Protein AF-A0A356PFT3-F1 (afdb_monomer)

Structure (mmCIF, N/CA/C/O backbone):
data_AF-A0A356PFT3-F1
#
_entry.id   AF-A0A356PFT3-F1
#
loop_
_atom_site.group_PDB
_atom_site.id
_atom_site.type_symbol
_atom_site.label_atom_id
_atom_site.label_alt_id
_atom_site.label_comp_id
_atom_site.label_asym_id
_atom_site.label_entity_id
_atom_site.label_seq_id
_atom_site.pdbx_PDB_ins_code
_atom_site.Cartn_x
_atom_site.Cartn_y
_atom_site.Cartn_z
_atom_site.occupancy
_atom_site.B_iso_or_equiv
_atom_site.auth_seq_id
_atom_site.auth_comp_id
_atom_site.auth_asym_id
_atom_site.auth_atom_id
_atom_site.pdbx_PDB_model_num
ATOM 1 N N . MET A 1 1 ? -42.259 -12.627 14.840 1.00 37.16 1 MET A N 1
ATOM 2 C CA . MET A 1 1 ? -40.797 -12.647 15.037 1.00 37.16 1 MET A CA 1
ATOM 3 C C . MET A 1 1 ? -40.177 -12.844 13.671 1.00 37.16 1 MET A C 1
ATOM 5 O O . MET A 1 1 ? -40.134 -13.972 13.206 1.00 37.16 1 MET A O 1
ATOM 9 N N . ASP A 1 2 ? -39.781 -11.756 13.019 1.00 38.19 2 ASP A N 1
ATOM 10 C CA . ASP A 1 2 ? -39.027 -11.814 11.768 1.00 38.19 2 ASP A CA 1
ATOM 11 C C . ASP A 1 2 ? -37.566 -11.530 12.096 1.00 38.19 2 ASP A C 1
ATOM 13 O O . ASP A 1 2 ? -37.195 -10.409 12.444 1.00 38.19 2 ASP A O 1
ATOM 17 N N . VAL A 1 3 ? -36.742 -12.575 12.061 1.00 54.69 3 VAL A N 1
ATOM 18 C CA . VAL A 1 3 ? -35.289 -12.413 12.061 1.00 54.69 3 VAL A CA 1
ATOM 19 C C . VAL A 1 3 ? -34.912 -12.103 10.621 1.00 54.69 3 VAL A C 1
ATOM 21 O O . VAL A 1 3 ? -34.734 -13.001 9.799 1.00 54.69 3 VAL A O 1
ATOM 24 N N . GLU A 1 4 ? -34.854 -10.811 10.313 1.00 51.38 4 GLU A N 1
ATOM 25 C CA . GLU A 1 4 ? -34.384 -10.296 9.034 1.00 51.38 4 GLU A CA 1
ATOM 26 C C . GLU A 1 4 ? -32.990 -10.887 8.747 1.00 51.38 4 GLU A C 1
ATOM 28 O O . GLU A 1 4 ? -32.012 -10.613 9.450 1.00 51.38 4 GLU A O 1
ATOM 33 N N . LYS A 1 5 ? -32.894 -11.772 7.744 1.00 49.53 5 LYS A N 1
ATOM 34 C CA . LYS A 1 5 ? -31.627 -12.372 7.307 1.00 49.53 5 LYS A CA 1
ATOM 35 C C . LYS A 1 5 ? -30.736 -11.267 6.744 1.00 49.53 5 LYS A C 1
ATOM 37 O O . LYS A 1 5 ? -30.859 -10.895 5.579 1.00 49.53 5 LYS A O 1
ATOM 42 N N . VAL A 1 6 ? -29.826 -10.757 7.571 1.00 57.16 6 VAL A N 1
ATOM 43 C CA . VAL A 1 6 ? -28.776 -9.819 7.158 1.00 57.16 6 VAL A CA 1
ATOM 44 C C . VAL A 1 6 ? -28.012 -10.442 5.978 1.00 57.16 6 VAL A C 1
ATOM 46 O O . VAL A 1 6 ? -27.456 -11.532 6.131 1.00 57.16 6 VAL A O 1
ATOM 49 N N . PRO A 1 7 ? -27.968 -9.806 4.791 1.00 47.47 7 PRO A N 1
ATOM 50 C CA . PRO A 1 7 ? -27.291 -10.383 3.637 1.00 47.47 7 PRO A CA 1
ATOM 51 C C . PRO A 1 7 ? -25.803 -10.586 3.945 1.00 47.47 7 PRO A C 1
ATOM 53 O O . PRO A 1 7 ? -25.089 -9.620 4.220 1.00 47.47 7 PRO A O 1
ATOM 56 N N . TYR A 1 8 ? -25.312 -11.824 3.821 1.00 46.91 8 TYR A N 1
ATOM 57 C CA . TYR A 1 8 ? -23.901 -12.219 4.004 1.00 46.91 8 TYR A CA 1
ATOM 58 C C . TYR A 1 8 ? -22.905 -11.493 3.064 1.00 46.91 8 TYR A C 1
ATOM 60 O O . TYR A 1 8 ? -21.698 -11.695 3.149 1.00 46.91 8 TYR A O 1
ATOM 68 N N . TYR A 1 9 ? -23.385 -10.601 2.195 1.00 51.34 9 TYR A N 1
ATOM 69 C CA . TYR A 1 9 ? -22.630 -9.932 1.134 1.00 51.34 9 TYR A CA 1
ATOM 70 C C . TYR A 1 9 ? -22.001 -8.573 1.499 1.00 51.34 9 TYR A C 1
ATOM 72 O O . TYR A 1 9 ? -21.498 -7.879 0.616 1.00 51.34 9 TYR A O 1
ATOM 80 N N . LYS A 1 10 ? -22.000 -8.146 2.770 1.00 56.19 10 LYS A N 1
ATOM 81 C CA . LYS A 1 10 ? -21.493 -6.805 3.158 1.00 56.19 10 LYS A CA 1
ATOM 82 C C . LYS A 1 10 ? -20.262 -6.777 4.067 1.00 56.19 10 LYS A C 1
ATOM 84 O O . LYS A 1 10 ? -19.807 -5.686 4.420 1.00 56.19 10 LYS A O 1
ATOM 89 N N . VAL A 1 11 ? -19.670 -7.920 4.411 1.00 75.25 11 VAL A N 1
ATOM 90 C CA . VAL A 1 11 ? -18.446 -7.945 5.229 1.00 75.25 11 VAL A CA 1
ATOM 91 C C . VAL A 1 11 ? -17.229 -8.104 4.323 1.00 75.25 11 VAL A C 1
ATOM 93 O O . VAL A 1 11 ? -16.966 -9.174 3.789 1.00 75.25 11 VAL A O 1
ATOM 96 N N . LYS A 1 12 ? -16.482 -7.011 4.129 1.00 87.00 12 LYS A N 1
ATOM 97 C CA . LYS A 1 12 ? -15.190 -7.069 3.430 1.00 87.00 12 LYS A CA 1
ATOM 98 C C . LYS A 1 12 ? -14.183 -7.856 4.264 1.00 87.00 12 LYS A C 1
ATOM 100 O O . LYS A 1 12 ? -14.084 -7.618 5.469 1.00 87.00 12 LYS A O 1
ATOM 105 N N . THR A 1 13 ? -13.399 -8.703 3.607 1.00 94.00 13 THR A N 1
ATOM 106 C CA . THR A 1 13 ? -12.340 -9.486 4.256 1.00 94.00 13 THR A CA 1
ATOM 107 C C . THR A 1 13 ? -11.192 -8.592 4.748 1.00 94.00 13 THR A C 1
ATOM 109 O O . THR A 1 13 ? -11.026 -7.471 4.241 1.00 94.00 13 THR A O 1
ATOM 112 N N . PRO A 1 14 ? -10.359 -9.067 5.697 1.00 96.69 14 PRO A N 1
ATOM 113 C CA . PRO A 1 14 ? -9.154 -8.354 6.122 1.00 96.69 14 PRO A CA 1
ATOM 114 C C . PRO A 1 14 ? -8.252 -7.936 4.951 1.00 96.69 14 PRO A C 1
ATOM 116 O O . PRO A 1 14 ? -7.883 -6.765 4.853 1.00 96.69 14 PRO A O 1
ATOM 119 N N . LEU A 1 15 ? -8.013 -8.839 3.990 1.00 97.44 15 LEU A N 1
ATOM 120 C CA . LEU A 1 15 ? -7.262 -8.551 2.762 1.00 97.44 15 LEU A CA 1
ATOM 121 C C . LEU A 1 15 ? -7.873 -7.401 1.951 1.00 97.44 15 LEU A C 1
ATOM 123 O O . LEU A 1 15 ? -7.182 -6.454 1.574 1.00 97.44 15 LEU A O 1
ATOM 127 N N . GLN A 1 16 ? -9.184 -7.444 1.700 1.00 97.06 16 GLN A N 1
ATOM 128 C CA . GLN A 1 16 ? -9.866 -6.401 0.929 1.00 97.06 16 GLN A CA 1
ATOM 129 C C . GLN A 1 16 ? -9.776 -5.030 1.612 1.00 97.06 16 GLN A C 1
ATOM 131 O O . GLN A 1 16 ? -9.627 -4.007 0.938 1.00 97.06 16 GLN A O 1
ATOM 136 N N . ARG A 1 17 ? -9.866 -4.995 2.947 1.00 97.00 17 ARG A N 1
ATOM 137 C CA . ARG A 1 17 ? -9.701 -3.768 3.739 1.00 97.00 17 ARG A CA 1
ATOM 138 C C . ARG A 1 17 ? -8.264 -3.257 3.680 1.00 97.00 17 ARG A C 1
ATOM 140 O O . ARG A 1 17 ? -8.073 -2.069 3.431 1.00 97.00 17 ARG A O 1
ATOM 147 N N . ALA A 1 18 ? -7.276 -4.136 3.828 1.00 98.00 18 ALA A N 1
ATOM 148 C CA . ALA A 1 18 ? -5.867 -3.774 3.735 1.00 98.00 18 ALA A CA 1
ATOM 149 C C . ALA A 1 18 ? -5.524 -3.179 2.360 1.00 98.00 18 ALA A C 1
ATOM 151 O O . ALA A 1 18 ? -4.971 -2.085 2.289 1.00 98.00 18 ALA A O 1
ATOM 152 N N . ILE A 1 19 ? -5.955 -3.813 1.262 1.00 98.31 19 ILE A N 1
ATOM 153 C CA . ILE A 1 19 ? -5.756 -3.291 -0.102 1.00 98.31 19 ILE A CA 1
ATOM 154 C C . ILE A 1 19 ? -6.383 -1.899 -0.267 1.00 98.31 19 ILE A C 1
ATOM 156 O O . ILE A 1 19 ? -5.791 -1.020 -0.895 1.00 98.31 19 ILE A O 1
ATOM 160 N N . GLN A 1 20 ? -7.571 -1.665 0.300 1.00 97.06 20 GLN A N 1
ATOM 161 C CA . GLN A 1 20 ? -8.217 -0.348 0.256 1.00 97.06 20 GLN A CA 1
ATOM 162 C C . GLN A 1 20 ? -7.413 0.715 1.002 1.00 97.06 20 GLN A C 1
ATOM 164 O O . GLN A 1 20 ? -7.249 1.815 0.478 1.00 97.06 20 GLN A O 1
ATOM 169 N N . ILE A 1 21 ? -6.887 0.381 2.181 1.00 97.38 21 ILE A N 1
ATOM 170 C CA . ILE A 1 21 ? -6.040 1.278 2.974 1.00 97.38 21 ILE A CA 1
ATOM 171 C C . ILE A 1 21 ? -4.746 1.597 2.218 1.00 97.38 21 ILE A C 1
ATOM 173 O O . ILE A 1 21 ? -4.420 2.770 2.058 1.00 97.38 21 ILE A O 1
ATOM 177 N N . LEU A 1 22 ? -4.062 0.591 1.662 1.00 98.44 22 LEU A N 1
ATOM 178 C CA . LEU A 1 22 ? -2.834 0.779 0.880 1.00 98.44 22 LEU A CA 1
ATOM 179 C C . LEU A 1 22 ? -3.067 1.680 -0.341 1.00 98.44 22 LEU A C 1
ATOM 181 O O . LEU A 1 22 ? -2.340 2.651 -0.559 1.00 98.44 22 LEU A O 1
ATOM 185 N N . LYS A 1 23 ? -4.120 1.407 -1.121 1.00 98.12 23 LYS A N 1
ATOM 186 C CA . LYS A 1 23 ? -4.477 2.232 -2.285 1.00 98.12 23 LYS A CA 1
ATOM 187 C C . LYS A 1 23 ? -4.831 3.659 -1.879 1.00 98.12 23 LYS A C 1
ATOM 189 O O . LYS A 1 23 ? -4.416 4.591 -2.561 1.00 98.12 23 LYS A O 1
ATOM 194 N N . ARG A 1 24 ? -5.550 3.834 -0.767 1.00 97.50 24 ARG A N 1
ATOM 195 C CA . ARG A 1 24 ? -5.905 5.156 -0.249 1.00 97.50 24 ARG A CA 1
ATOM 196 C C . ARG A 1 24 ? -4.673 5.938 0.192 1.00 97.50 24 ARG A C 1
ATOM 198 O O . ARG A 1 24 ? -4.540 7.087 -0.209 1.00 97.50 24 ARG A O 1
ATOM 205 N N . HIS A 1 25 ? -3.770 5.314 0.944 1.00 98.12 25 HIS A N 1
ATOM 206 C CA . HIS A 1 25 ? -2.493 5.914 1.330 1.00 98.12 25 HIS A CA 1
ATOM 207 C C . HIS A 1 25 ? -1.710 6.382 0.096 1.00 98.12 25 HIS A C 1
ATOM 209 O O . HIS A 1 25 ? -1.252 7.519 0.022 1.00 98.12 25 HIS A O 1
ATOM 215 N N . ARG A 1 26 ? -1.631 5.525 -0.933 1.00 98.12 26 ARG A N 1
ATOM 216 C CA . ARG A 1 26 ? -1.035 5.866 -2.233 1.00 98.12 26 ARG A CA 1
ATOM 217 C C . ARG A 1 26 ? -1.728 7.060 -2.888 1.00 98.12 26 ARG A C 1
ATOM 219 O O . ARG A 1 26 ? -1.056 7.949 -3.394 1.00 98.12 26 ARG A O 1
ATOM 226 N N . ASP A 1 27 ? -3.057 7.083 -2.906 1.00 97.25 27 ASP A N 1
ATOM 227 C CA . ASP A 1 27 ? -3.820 8.172 -3.523 1.00 97.25 27 ASP A CA 1
ATOM 228 C C . ASP A 1 27 ? -3.607 9.513 -2.813 1.00 97.25 27 ASP A C 1
ATOM 230 O O . ASP A 1 27 ? -3.510 10.528 -3.493 1.00 97.25 27 ASP A O 1
ATOM 234 N N . VAL A 1 28 ? -3.492 9.515 -1.482 1.00 96.69 28 VAL A N 1
ATOM 235 C CA . VAL A 1 28 ? -3.210 10.722 -0.688 1.00 96.69 28 VAL A CA 1
ATOM 236 C C . VAL A 1 28 ? -1.779 11.210 -0.916 1.00 96.69 28 VAL A C 1
ATOM 238 O O . VAL A 1 28 ? -1.577 12.389 -1.195 1.00 96.69 28 VAL A O 1
ATOM 241 N N . MET A 1 29 ? -0.790 10.311 -0.875 1.00 96.62 29 MET A N 1
ATOM 242 C CA . MET A 1 29 ? 0.620 10.661 -1.091 1.00 96.62 29 MET A CA 1
ATOM 243 C C . MET A 1 29 ? 0.872 11.248 -2.489 1.00 96.62 29 MET A C 1
ATOM 245 O O . MET A 1 29 ? 1.648 12.187 -2.639 1.00 96.62 29 MET A O 1
ATOM 249 N N . TYR A 1 30 ? 0.184 10.729 -3.507 1.00 97.00 30 TYR A N 1
ATOM 250 C CA . TYR A 1 30 ? 0.301 11.177 -4.896 1.00 97.00 30 TYR A CA 1
ATOM 251 C C . TYR A 1 30 ? -0.932 11.968 -5.337 1.00 97.00 30 TYR A C 1
ATOM 253 O O . TYR A 1 30 ? -1.392 11.778 -6.455 1.00 97.00 30 TYR A O 1
ATOM 261 N N . GLN A 1 31 ? -1.518 12.808 -4.477 1.00 95.38 31 GLN A N 1
ATOM 262 C CA . GLN A 1 31 ? -2.689 13.617 -4.851 1.00 95.38 31 GLN A CA 1
ATOM 263 C C . GLN A 1 31 ? -2.332 14.810 -5.752 1.00 95.38 31 GLN A C 1
ATOM 265 O O . GLN A 1 31 ? -3.138 15.210 -6.587 1.00 95.38 31 GLN A O 1
ATOM 270 N N . ALA A 1 32 ? -1.122 15.361 -5.608 1.00 95.69 32 ALA A N 1
ATOM 271 C CA . ALA A 1 32 ? -0.667 16.508 -6.387 1.00 95.69 32 ALA A CA 1
ATOM 272 C C . ALA A 1 32 ? -0.518 16.152 -7.875 1.00 95.69 32 ALA A C 1
ATOM 274 O O . ALA A 1 32 ? 0.074 15.125 -8.209 1.00 95.69 32 ALA A O 1
ATOM 275 N N . GLU A 1 33 ? -0.995 17.032 -8.761 1.00 94.44 33 GLU A N 1
ATOM 276 C CA . GLU A 1 33 ? -1.025 16.803 -10.216 1.00 94.44 33 GLU A CA 1
ATOM 277 C C . GLU A 1 33 ? 0.358 16.450 -10.785 1.00 94.44 33 GLU A C 1
ATOM 279 O O . GLU A 1 33 ? 0.511 15.481 -11.528 1.00 94.44 33 GLU A O 1
ATOM 284 N N . ALA A 1 34 ? 1.400 17.160 -10.342 1.00 94.50 34 ALA A N 1
ATOM 285 C CA . ALA A 1 34 ? 2.777 16.922 -10.777 1.00 94.50 34 ALA A CA 1
ATOM 286 C C . ALA A 1 34 ? 3.275 15.494 -10.477 1.00 94.50 34 ALA A C 1
ATOM 288 O O . ALA A 1 34 ? 4.125 14.967 -11.193 1.00 94.50 34 ALA A O 1
ATOM 289 N N . MET A 1 35 ? 2.722 14.849 -9.446 1.00 94.31 35 MET A N 1
ATOM 290 C CA . MET A 1 35 ? 3.117 13.516 -8.989 1.00 94.31 35 MET A CA 1
ATOM 291 C C . MET A 1 35 ? 2.278 12.395 -9.625 1.00 94.31 35 MET A C 1
ATOM 293 O O . MET A 1 35 ? 2.667 11.228 -9.548 1.00 94.31 35 MET A O 1
ATOM 297 N N . GLN A 1 36 ? 1.156 12.708 -10.293 1.00 95.44 36 GLN A N 1
ATOM 298 C CA . GLN A 1 36 ? 0.259 11.693 -10.874 1.00 95.44 36 GLN A CA 1
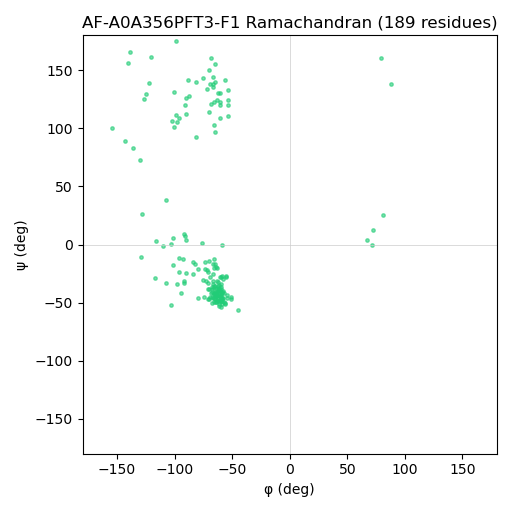ATOM 299 C C . GLN A 1 36 ? 0.964 10.807 -11.909 1.00 95.44 36 GLN A C 1
ATOM 301 O O . GLN A 1 36 ? 0.690 9.611 -11.990 1.00 95.44 36 GLN A O 1
ATOM 306 N N . LYS A 1 37 ? 1.919 11.362 -12.669 1.00 95.69 37 LYS A N 1
ATOM 307 C CA . LYS A 1 37 ? 2.642 10.639 -13.733 1.00 95.69 37 LYS A CA 1
ATOM 308 C C . LYS A 1 37 ? 3.475 9.461 -13.220 1.00 95.69 37 LYS A C 1
ATOM 310 O O . LYS A 1 37 ? 3.640 8.470 -13.931 1.00 95.69 37 LYS A O 1
ATOM 315 N N . VAL A 1 38 ? 3.990 9.561 -11.994 1.00 97.06 38 VAL A N 1
ATOM 316 C CA . VAL A 1 38 ? 4.843 8.535 -11.363 1.00 97.06 38 VAL A CA 1
ATOM 317 C C . VAL A 1 38 ? 4.097 7.694 -10.330 1.00 97.06 38 VAL A C 1
ATOM 319 O O . VAL A 1 38 ? 4.677 6.800 -9.719 1.00 97.06 38 VAL A O 1
ATOM 322 N N . LYS A 1 39 ? 2.803 7.968 -10.139 1.00 97.44 39 LYS A N 1
ATOM 323 C CA . LYS A 1 39 ? 1.956 7.321 -9.144 1.00 97.44 39 LYS A CA 1
ATOM 324 C C . LYS A 1 39 ? 2.011 5.789 -9.283 1.00 97.44 39 LYS A C 1
ATOM 326 O O . LYS A 1 39 ? 1.678 5.268 -10.352 1.00 97.44 39 LYS A O 1
ATOM 331 N N . PRO A 1 40 ? 2.358 5.050 -8.210 1.00 97.50 40 PRO A N 1
ATOM 332 C CA . PRO A 1 40 ? 2.402 3.588 -8.231 1.00 97.50 40 PRO A CA 1
ATOM 333 C C . PRO A 1 40 ? 1.090 2.984 -8.723 1.00 97.50 40 PRO A C 1
ATOM 335 O O . PRO A 1 40 ? 0.039 3.399 -8.244 1.00 97.50 40 PRO A O 1
ATOM 338 N N . ILE A 1 41 ? 1.094 2.020 -9.646 1.00 96.19 41 ILE A N 1
ATOM 339 C CA . ILE A 1 41 ? -0.160 1.510 -10.228 1.00 96.19 41 ILE A CA 1
ATOM 340 C C . ILE A 1 41 ? -0.926 0.588 -9.268 1.00 96.19 41 ILE A C 1
ATOM 342 O O . ILE A 1 41 ? -0.355 -0.214 -8.531 1.00 96.19 41 ILE A O 1
ATOM 346 N N . SER A 1 42 ? -2.260 0.676 -9.301 1.00 96.94 42 SER A N 1
ATOM 347 C CA . SER A 1 42 ? -3.134 -0.072 -8.383 1.00 96.94 42 SER A CA 1
ATOM 348 C C . SER A 1 42 ? -3.008 -1.593 -8.541 1.00 96.94 42 SER A C 1
ATOM 350 O O . SER A 1 42 ? -3.178 -2.318 -7.561 1.00 96.94 42 SER A O 1
ATOM 352 N N . CYS A 1 43 ? -2.739 -2.072 -9.762 1.00 96.06 43 CYS A N 1
ATOM 353 C CA . CYS A 1 43 ? -2.634 -3.499 -10.055 1.00 96.06 43 CYS A CA 1
ATOM 354 C C . CYS A 1 43 ? -1.392 -4.118 -9.399 1.00 96.06 43 CYS A C 1
ATOM 356 O O . CYS A 1 43 ? -1.513 -5.146 -8.746 1.00 96.06 43 CYS A O 1
ATOM 358 N N . ILE A 1 44 ? -0.241 -3.429 -9.428 1.00 97.62 44 ILE A N 1
ATOM 359 C CA . ILE A 1 44 ? 0.959 -3.839 -8.674 1.00 97.62 44 ILE A CA 1
ATOM 360 C C . ILE A 1 44 ? 0.638 -3.979 -7.184 1.00 97.62 44 ILE A C 1
ATOM 362 O O . ILE A 1 44 ? 0.914 -5.020 -6.596 1.00 97.62 44 ILE A O 1
ATOM 366 N N . ILE A 1 45 ? 0.009 -2.963 -6.579 1.00 98.25 45 ILE A N 1
ATOM 367 C CA . ILE A 1 45 ? -0.324 -2.985 -5.144 1.00 98.25 45 ILE A CA 1
ATOM 368 C C . ILE A 1 45 ? -1.226 -4.175 -4.818 1.00 98.25 45 ILE A C 1
ATOM 370 O O . ILE A 1 45 ? -0.971 -4.894 -3.859 1.00 98.25 45 ILE A O 1
ATOM 374 N N . THR A 1 46 ? -2.268 -4.391 -5.622 1.00 97.94 46 THR A N 1
ATOM 375 C CA . THR A 1 46 ? -3.250 -5.461 -5.399 1.00 97.94 46 THR A CA 1
ATOM 376 C C . THR A 1 46 ? -2.610 -6.840 -5.553 1.00 97.94 46 THR A C 1
ATOM 378 O O . THR A 1 46 ? -2.794 -7.691 -4.688 1.00 97.94 46 THR A O 1
ATOM 381 N N . THR A 1 47 ? -1.818 -7.043 -6.607 1.00 97.50 47 THR A N 1
ATOM 382 C CA . THR A 1 47 ? -1.136 -8.311 -6.897 1.00 97.50 47 THR A CA 1
ATOM 383 C C . THR A 1 47 ? -0.121 -8.660 -5.818 1.00 97.50 47 THR A C 1
ATOM 385 O O . THR A 1 47 ? -0.150 -9.765 -5.281 1.00 97.50 47 THR A O 1
ATOM 388 N N . LEU A 1 48 ? 0.749 -7.720 -5.444 1.00 98.38 48 LEU A N 1
ATOM 389 C CA . LEU A 1 48 ? 1.755 -7.956 -4.410 1.00 98.38 48 LEU A CA 1
ATOM 390 C C . LEU A 1 48 ? 1.116 -8.149 -3.025 1.00 98.38 48 LEU A C 1
ATOM 392 O O . LEU A 1 48 ? 1.551 -9.011 -2.267 1.00 98.38 48 LEU A O 1
ATOM 396 N N . ALA A 1 49 ? 0.057 -7.397 -2.705 1.00 98.19 49 ALA A N 1
ATOM 397 C CA . ALA A 1 49 ? -0.688 -7.570 -1.460 1.00 98.19 49 ALA A CA 1
ATOM 398 C C . ALA A 1 49 ? -1.361 -8.945 -1.374 1.00 98.19 49 ALA A C 1
ATOM 400 O O . ALA A 1 49 ? -1.309 -9.580 -0.326 1.00 98.19 49 ALA A O 1
ATOM 401 N N . ALA A 1 50 ? -1.955 -9.418 -2.472 1.00 97.50 50 ALA A N 1
ATOM 402 C CA . ALA A 1 50 ? -2.550 -10.747 -2.538 1.00 97.50 50 ALA A CA 1
ATOM 403 C C . ALA A 1 50 ? -1.495 -11.853 -2.382 1.00 97.50 50 ALA A C 1
ATOM 405 O O . ALA A 1 50 ? -1.719 -12.780 -1.613 1.00 97.50 50 ALA A O 1
ATOM 406 N N . LYS A 1 51 ? -0.332 -11.727 -3.039 1.00 97.06 51 LYS A N 1
ATOM 407 C CA . LYS A 1 51 ? 0.786 -12.679 -2.890 1.00 97.06 51 LYS A CA 1
ATOM 408 C C . LYS A 1 51 ? 1.340 -12.725 -1.460 1.00 97.06 51 LYS A C 1
ATOM 410 O O . LYS A 1 51 ? 1.741 -13.783 -0.995 1.00 97.06 51 LYS A O 1
ATOM 415 N N . ALA A 1 52 ? 1.360 -11.586 -0.769 1.00 97.62 52 ALA A N 1
ATOM 416 C CA . ALA A 1 52 ? 1.873 -11.481 0.595 1.00 97.62 52 ALA A CA 1
ATOM 417 C C . ALA A 1 52 ? 0.877 -11.900 1.689 1.00 97.62 52 ALA A C 1
ATOM 419 O O . ALA A 1 52 ? 1.291 -12.102 2.833 1.00 97.62 52 ALA A O 1
ATOM 420 N N . TYR A 1 53 ? -0.414 -11.991 1.365 1.00 97.38 53 TYR A N 1
ATOM 421 C CA . TYR A 1 53 ? -1.464 -12.343 2.316 1.00 97.38 53 TYR A CA 1
ATOM 422 C C . TYR A 1 53 ? -1.393 -13.817 2.706 1.00 97.38 53 TYR A C 1
ATOM 424 O O . TYR A 1 53 ? -1.291 -14.683 1.842 1.00 97.38 53 TYR A O 1
ATOM 432 N N . ASN A 1 54 ? -1.501 -14.105 4.003 1.00 96.19 54 ASN A N 1
ATOM 433 C CA . ASN A 1 54 ? -1.353 -15.458 4.538 1.00 96.19 54 ASN A CA 1
ATOM 434 C C . ASN A 1 54 ? -2.526 -15.869 5.445 1.00 96.19 54 ASN A C 1
ATOM 436 O O . ASN A 1 54 ? -2.365 -16.687 6.347 1.00 96.19 54 ASN A O 1
ATOM 440 N N . GLY A 1 55 ? -3.711 -15.289 5.232 1.00 94.56 55 GLY A N 1
ATOM 441 C CA . GLY A 1 55 ? -4.913 -15.641 5.994 1.00 94.56 55 GLY A CA 1
ATOM 442 C C . GLY A 1 55 ? -5.006 -14.963 7.363 1.00 94.56 55 GLY A C 1
ATOM 443 O O . GLY A 1 55 ? -5.649 -15.495 8.264 1.00 94.56 55 GLY A O 1
ATOM 444 N N . GLU A 1 56 ? -4.368 -13.803 7.541 1.00 97.19 56 GLU A N 1
ATOM 445 C CA . GLU A 1 56 ? -4.407 -13.056 8.798 1.00 97.19 56 GLU A CA 1
ATOM 446 C C . GLU A 1 56 ? -5.855 -12.726 9.230 1.00 97.19 56 GLU A C 1
ATOM 448 O O . GLU A 1 56 ? -6.698 -12.407 8.377 1.00 97.19 56 GLU A O 1
ATOM 453 N N . PRO A 1 57 ? -6.156 -12.785 10.545 1.00 92.19 57 PRO A N 1
ATOM 454 C CA . PRO A 1 57 ? -7.529 -12.747 11.054 1.00 92.19 57 PRO A CA 1
ATOM 455 C C . PRO A 1 57 ? -8.137 -11.339 11.105 1.00 92.19 57 PRO A C 1
ATOM 457 O O . PRO A 1 57 ? -9.359 -11.195 11.130 1.00 92.19 57 PRO A O 1
ATOM 460 N N . ASP A 1 58 ? -7.310 -10.292 11.126 1.00 94.56 58 ASP A N 1
ATOM 461 C CA . ASP A 1 58 ? -7.748 -8.905 11.272 1.00 94.56 58 ASP A CA 1
ATOM 462 C C . ASP A 1 58 ? -6.978 -7.951 10.347 1.00 94.56 58 ASP A C 1
ATOM 464 O O . ASP A 1 58 ? -5.955 -8.292 9.753 1.00 94.56 58 ASP A O 1
ATOM 468 N N . VAL A 1 59 ? -7.497 -6.731 10.192 1.00 95.50 59 VAL A N 1
ATOM 469 C CA . VAL A 1 59 ? -6.968 -5.748 9.235 1.00 95.50 59 VAL A CA 1
ATOM 470 C C . VAL A 1 59 ? -5.554 -5.289 9.596 1.00 95.50 59 VAL A C 1
ATOM 472 O O . VAL A 1 59 ? -4.745 -5.078 8.693 1.00 95.50 59 VAL A O 1
ATOM 475 N N . TYR A 1 60 ? -5.239 -5.123 10.882 1.00 94.81 60 TYR A N 1
ATOM 476 C CA . TYR A 1 60 ? -3.937 -4.611 11.304 1.00 94.81 60 TYR A CA 1
ATOM 477 C C . TYR A 1 60 ? -2.848 -5.675 11.147 1.00 94.81 60 TYR A C 1
ATOM 479 O O . TYR A 1 60 ? -1.800 -5.388 10.564 1.00 94.81 60 TYR A O 1
ATOM 487 N N . SER A 1 61 ? -3.108 -6.916 11.575 1.00 96.38 61 SER A N 1
ATOM 488 C CA . SER A 1 61 ? -2.189 -8.037 11.329 1.00 96.38 61 SER A CA 1
ATOM 489 C C . SER A 1 61 ? -1.987 -8.284 9.830 1.00 96.38 61 SER A C 1
ATOM 491 O O . SER A 1 61 ? -0.846 -8.448 9.390 1.00 96.38 61 SER A O 1
ATOM 493 N N . THR A 1 62 ? -3.056 -8.177 9.030 1.00 98.12 62 THR A N 1
ATOM 494 C CA . THR A 1 62 ? -2.991 -8.230 7.560 1.00 98.12 62 THR A CA 1
ATOM 495 C C . THR A 1 62 ? -2.082 -7.137 6.990 1.00 98.12 62 THR A C 1
ATOM 497 O O . THR A 1 62 ? -1.180 -7.434 6.209 1.00 98.12 62 THR A O 1
ATOM 500 N N . LEU A 1 63 ? -2.280 -5.871 7.379 1.00 98.12 63 LEU A N 1
ATOM 501 C CA . LEU A 1 63 ? -1.451 -4.751 6.918 1.00 98.12 63 LEU A CA 1
ATOM 502 C C . LEU A 1 63 ? 0.020 -4.949 7.286 1.00 98.12 63 LEU A C 1
ATOM 504 O O . LEU A 1 63 ? 0.884 -4.785 6.430 1.00 98.12 63 LEU A O 1
ATOM 508 N N . LYS A 1 64 ? 0.303 -5.335 8.535 1.00 97.88 64 LYS A N 1
ATOM 509 C CA . LYS A 1 64 ? 1.667 -5.582 9.017 1.00 97.88 64 LYS A CA 1
ATOM 510 C C . LYS A 1 64 ? 2.365 -6.673 8.203 1.00 97.88 64 LYS A C 1
ATOM 512 O O . LYS A 1 64 ? 3.511 -6.487 7.798 1.00 97.88 64 LYS A O 1
ATOM 517 N N . SER A 1 65 ? 1.676 -7.785 7.947 1.00 97.94 65 SER A N 1
ATOM 518 C CA . SER A 1 65 ? 2.208 -8.904 7.162 1.00 97.94 65 SER A CA 1
ATOM 519 C C . SER A 1 65 ? 2.449 -8.509 5.704 1.00 97.94 65 SER A C 1
ATOM 521 O O . SER A 1 65 ? 3.554 -8.690 5.194 1.00 97.94 65 SER A O 1
ATOM 523 N N . ILE A 1 66 ? 1.457 -7.883 5.060 1.00 98.50 66 ILE A N 1
ATOM 524 C CA . ILE A 1 66 ? 1.552 -7.447 3.663 1.00 98.50 66 ILE A CA 1
ATOM 525 C C . ILE A 1 66 ? 2.681 -6.433 3.483 1.00 98.50 66 ILE A C 1
ATOM 527 O O . ILE A 1 66 ? 3.557 -6.653 2.654 1.00 98.50 66 ILE A O 1
ATOM 531 N N . ILE A 1 67 ? 2.708 -5.353 4.267 1.00 98.44 67 ILE A N 1
ATOM 532 C CA . ILE A 1 67 ? 3.732 -4.303 4.146 1.00 98.44 67 ILE A CA 1
ATOM 533 C C . ILE A 1 67 ? 5.137 -4.883 4.363 1.00 98.44 67 ILE A C 1
ATOM 535 O O . ILE A 1 67 ? 6.064 -4.503 3.653 1.00 98.44 67 ILE A O 1
ATOM 539 N N . GLY A 1 68 ? 5.292 -5.824 5.301 1.00 97.62 68 GLY A N 1
ATOM 540 C CA . GLY A 1 68 ? 6.581 -6.448 5.603 1.00 97.62 68 GLY A CA 1
ATOM 541 C C . GLY A 1 68 ? 7.087 -7.443 4.553 1.00 97.62 68 GLY A C 1
ATOM 542 O O . GLY A 1 68 ? 8.283 -7.715 4.523 1.00 97.62 68 GLY A O 1
ATOM 543 N N . LYS A 1 69 ? 6.208 -7.994 3.704 1.00 97.75 69 LYS A N 1
ATOM 544 C CA . LYS A 1 69 ? 6.555 -9.071 2.757 1.00 97.75 69 LYS A CA 1
ATOM 545 C C . LYS A 1 69 ? 6.391 -8.687 1.292 1.00 97.75 69 LYS A C 1
ATOM 547 O O . LYS A 1 69 ? 7.084 -9.225 0.445 1.00 97.75 69 LYS A O 1
ATOM 552 N N . MET A 1 70 ? 5.484 -7.777 0.944 1.00 97.50 70 MET A N 1
ATOM 553 C CA . MET A 1 70 ? 5.036 -7.622 -0.445 1.00 97.50 70 MET A CA 1
ATOM 554 C C . MET A 1 70 ? 6.147 -7.243 -1.438 1.00 97.50 70 MET A C 1
ATOM 556 O O . MET A 1 70 ? 6.069 -7.608 -2.607 1.00 97.50 70 MET A O 1
ATOM 560 N N . THR A 1 71 ? 7.203 -6.562 -0.989 1.00 97.38 71 THR A N 1
ATOM 561 C CA . THR A 1 71 ? 8.365 -6.225 -1.827 1.00 97.38 71 THR A CA 1
ATOM 562 C C . THR A 1 71 ? 9.227 -7.435 -2.178 1.00 97.38 71 THR A C 1
ATOM 564 O O . THR A 1 71 ? 9.882 -7.402 -3.215 1.00 97.38 71 THR A O 1
ATOM 567 N N . SER A 1 72 ? 9.200 -8.517 -1.389 1.00 97.06 72 SER A N 1
ATOM 568 C CA . SER A 1 72 ? 9.946 -9.749 -1.690 1.00 97.06 72 SER A CA 1
ATOM 569 C C . SER A 1 72 ? 9.382 -10.513 -2.888 1.00 97.06 72 SER A C 1
ATOM 571 O O . SER A 1 72 ? 10.041 -11.405 -3.408 1.00 97.06 72 SER A O 1
ATOM 573 N N . PHE A 1 73 ? 8.166 -10.178 -3.327 1.00 97.00 73 PHE A N 1
ATOM 574 C CA . PHE A 1 73 ? 7.528 -10.764 -4.509 1.00 97.00 73 PHE A CA 1
ATOM 575 C C . PHE A 1 73 ? 7.827 -9.993 -5.800 1.00 97.00 73 PHE A C 1
ATOM 577 O O . PHE A 1 73 ? 7.276 -10.327 -6.849 1.00 97.00 73 PHE A O 1
ATOM 584 N N . ILE A 1 74 ? 8.670 -8.961 -5.728 1.00 97.06 74 ILE A N 1
ATOM 585 C CA . ILE A 1 74 ? 9.216 -8.275 -6.896 1.00 97.06 74 ILE A CA 1
ATOM 586 C C . ILE A 1 74 ? 10.513 -8.989 -7.265 1.00 97.06 74 ILE A C 1
ATOM 588 O O . ILE A 1 74 ? 11.489 -8.935 -6.514 1.00 97.06 74 ILE A O 1
ATOM 592 N N . THR A 1 75 ? 10.527 -9.658 -8.412 1.00 96.38 75 THR A N 1
ATOM 593 C CA . THR A 1 75 ? 11.702 -10.387 -8.900 1.00 96.38 75 THR A CA 1
ATOM 594 C C . THR A 1 75 ? 12.459 -9.562 -9.935 1.00 96.38 75 THR A C 1
ATOM 596 O O . THR A 1 75 ? 12.056 -8.454 -10.305 1.00 96.38 75 THR A O 1
ATOM 599 N N . ARG A 1 76 ? 13.602 -10.085 -10.379 1.00 95.19 76 ARG A N 1
ATOM 600 C CA . ARG A 1 76 ? 14.326 -9.575 -11.539 1.00 95.19 76 ARG A CA 1
ATOM 601 C C . ARG A 1 76 ? 14.492 -10.689 -12.554 1.00 95.19 76 ARG A C 1
ATOM 603 O O . ARG A 1 76 ? 14.832 -11.807 -12.172 1.00 95.19 76 ARG A O 1
ATOM 610 N N . ASN A 1 77 ? 14.320 -10.348 -13.821 1.00 93.50 77 ASN A N 1
ATOM 611 C CA . ASN A 1 77 ? 14.576 -11.254 -14.923 1.00 93.50 77 ASN A CA 1
ATOM 612 C C . ASN A 1 77 ? 16.064 -11.646 -14.945 1.00 93.50 77 ASN A C 1
ATOM 614 O O . ASN A 1 77 ? 16.933 -10.772 -14.898 1.00 93.50 77 ASN A O 1
ATOM 618 N N . GLY A 1 78 ? 16.368 -12.942 -15.036 1.00 91.31 78 GLY A N 1
ATOM 619 C CA . GLY A 1 78 ? 17.746 -13.443 -14.966 1.00 91.31 78 GLY A CA 1
ATOM 620 C C . GLY A 1 78 ? 18.632 -13.036 -16.149 1.00 91.31 78 GLY A C 1
ATOM 621 O O . GLY A 1 78 ? 19.846 -12.955 -15.994 1.00 91.31 78 GLY A O 1
ATOM 622 N N . GLN A 1 79 ? 18.042 -12.759 -17.315 1.00 91.56 79 GLN A N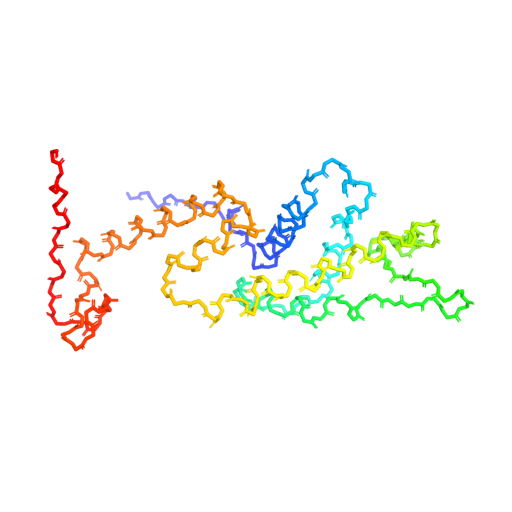 1
ATOM 623 C CA . GLN A 1 79 ? 18.770 -12.401 -18.534 1.00 91.56 79 GLN A CA 1
ATOM 624 C C . GLN A 1 79 ? 18.900 -10.884 -18.708 1.00 91.56 79 GLN A C 1
ATOM 626 O O . GLN A 1 79 ? 19.953 -10.397 -19.105 1.00 91.56 79 GLN A O 1
ATOM 631 N N . THR A 1 80 ? 17.837 -10.131 -18.419 1.00 92.19 80 THR A N 1
ATOM 632 C CA . THR A 1 80 ? 17.784 -8.677 -18.662 1.00 92.19 80 THR A CA 1
ATOM 633 C C . THR A 1 80 ? 18.016 -7.835 -17.407 1.00 92.19 80 THR A C 1
ATOM 635 O O . THR A 1 80 ? 18.285 -6.641 -17.510 1.00 92.19 80 THR A O 1
ATOM 638 N N . GLY A 1 81 ? 17.883 -8.414 -16.208 1.00 93.19 81 GLY A N 1
ATOM 639 C CA . GLY A 1 81 ? 17.983 -7.704 -14.927 1.00 93.19 81 GLY A CA 1
ATOM 640 C C . GLY A 1 81 ? 16.804 -6.772 -14.608 1.00 93.19 81 GLY A C 1
ATOM 641 O O . GLY A 1 81 ? 16.795 -6.135 -13.545 1.00 93.19 81 GLY A O 1
ATOM 642 N N . LEU A 1 82 ? 15.809 -6.682 -15.497 1.00 94.25 82 LEU A N 1
ATOM 643 C CA . LEU A 1 82 ? 14.626 -5.836 -15.341 1.00 94.25 82 LEU A CA 1
ATOM 644 C C . LEU A 1 82 ? 13.704 -6.359 -14.239 1.00 94.25 82 LEU A C 1
ATOM 646 O O . LEU A 1 82 ? 13.643 -7.560 -13.986 1.00 94.25 82 LEU A O 1
ATOM 650 N N . TYR A 1 83 ? 12.984 -5.451 -13.579 1.00 96.81 83 TYR A N 1
ATOM 651 C CA . TYR A 1 83 ? 12.000 -5.818 -12.561 1.00 96.81 83 TYR A CA 1
ATOM 652 C C . TYR A 1 83 ? 10.831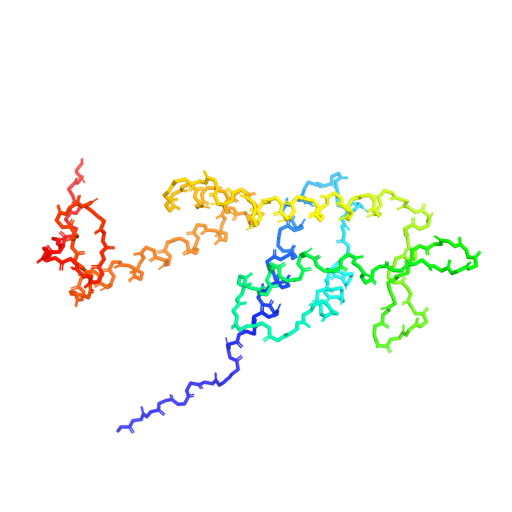 -6.600 -13.165 1.00 96.81 83 TYR A C 1
ATOM 654 O O . TYR A 1 83 ? 10.312 -6.237 -14.222 1.00 96.81 83 TYR A O 1
ATOM 662 N N . GLU A 1 84 ? 10.370 -7.617 -12.445 1.00 96.06 84 GLU A N 1
ATOM 663 C CA . GLU A 1 84 ? 9.256 -8.471 -12.842 1.00 96.06 84 GLU A CA 1
ATOM 664 C C . GLU A 1 84 ? 8.186 -8.532 -11.751 1.00 96.06 84 GLU A C 1
ATOM 666 O O . GLU A 1 84 ? 8.439 -8.861 -10.590 1.00 96.06 84 GLU A O 1
ATOM 671 N N . ILE A 1 85 ? 6.959 -8.200 -12.155 1.00 96.50 85 ILE A N 1
ATOM 672 C CA . ILE A 1 85 ? 5.735 -8.359 -11.373 1.00 96.50 85 ILE A CA 1
ATOM 673 C C . ILE A 1 85 ? 4.686 -8.934 -12.322 1.00 96.50 85 ILE A C 1
ATOM 675 O O . ILE A 1 85 ? 3.900 -8.200 -12.921 1.00 96.50 85 ILE A O 1
ATOM 679 N N . LEU A 1 86 ? 4.716 -10.255 -12.490 1.00 93.81 86 LEU A N 1
ATOM 680 C CA . LEU A 1 86 ? 3.862 -10.946 -13.455 1.00 93.81 86 LEU A CA 1
ATOM 681 C C . LEU A 1 86 ? 2.391 -10.911 -13.028 1.00 93.81 86 LEU A C 1
ATOM 683 O O . LEU A 1 86 ? 2.071 -11.099 -11.843 1.00 93.81 86 LEU A O 1
ATOM 687 N N . ASN A 1 87 ? 1.506 -10.676 -13.996 1.00 91.75 87 ASN A N 1
ATOM 688 C CA . ASN A 1 87 ? 0.066 -10.743 -13.802 1.00 91.75 87 ASN A CA 1
ATOM 689 C C . ASN A 1 87 ? -0.340 -12.197 -13.486 1.00 91.75 87 ASN A C 1
ATOM 691 O O . ASN A 1 87 ? -0.086 -13.084 -14.298 1.00 91.75 87 ASN A O 1
ATOM 695 N N . PRO A 1 88 ? -1.004 -12.467 -12.345 1.00 87.50 88 PRO A N 1
ATOM 696 C CA . PRO A 1 88 ? -1.397 -13.825 -11.962 1.00 87.50 88 PRO A CA 1
ATOM 697 C C . PRO A 1 88 ? -2.423 -14.474 -12.904 1.00 87.50 88 PRO A C 1
ATOM 699 O O . PRO A 1 88 ? -2.619 -15.680 -12.838 1.00 87.50 88 PRO A O 1
ATOM 702 N N . VAL A 1 89 ? -3.110 -13.691 -13.743 1.00 88.00 89 VAL A N 1
ATOM 703 C CA . VAL A 1 89 ? -4.071 -14.199 -14.738 1.00 88.00 89 VAL A CA 1
ATOM 704 C C . VAL A 1 89 ? -3.394 -14.465 -16.086 1.00 88.00 89 VAL A C 1
ATOM 706 O O . VAL A 1 89 ? -3.806 -15.362 -16.814 1.00 88.00 89 VAL A O 1
ATOM 709 N N . MET A 1 90 ? -2.362 -13.691 -16.423 1.00 90.12 90 MET A N 1
ATOM 710 C CA . MET A 1 90 ? -1.655 -13.770 -17.699 1.00 90.12 90 MET A CA 1
ATOM 711 C C . MET A 1 90 ? -0.165 -13.535 -17.464 1.00 90.12 90 MET A C 1
ATOM 713 O O . MET A 1 90 ? 0.308 -12.406 -17.525 1.00 90.12 90 MET A O 1
ATOM 717 N N . GLU A 1 91 ? 0.584 -14.603 -17.201 1.00 87.06 91 GLU A N 1
ATOM 718 C CA . GLU A 1 91 ? 1.985 -14.506 -16.760 1.00 87.06 91 GLU A CA 1
ATOM 719 C C . GLU A 1 91 ? 2.924 -13.858 -17.788 1.00 87.06 91 GLU A C 1
ATOM 721 O O . GLU A 1 91 ? 3.972 -13.338 -17.417 1.00 87.06 91 GLU A O 1
ATOM 726 N N . ALA A 1 92 ? 2.533 -13.827 -19.066 1.00 89.75 92 ALA A N 1
ATOM 727 C CA . ALA A 1 92 ? 3.251 -13.099 -20.110 1.00 89.75 92 ALA A CA 1
ATOM 728 C C . ALA A 1 92 ? 3.231 -11.567 -19.908 1.00 89.75 92 ALA A C 1
ATOM 730 O O . ALA A 1 92 ? 4.068 -10.864 -20.469 1.00 89.75 92 ALA A O 1
ATOM 731 N N . GLU A 1 93 ?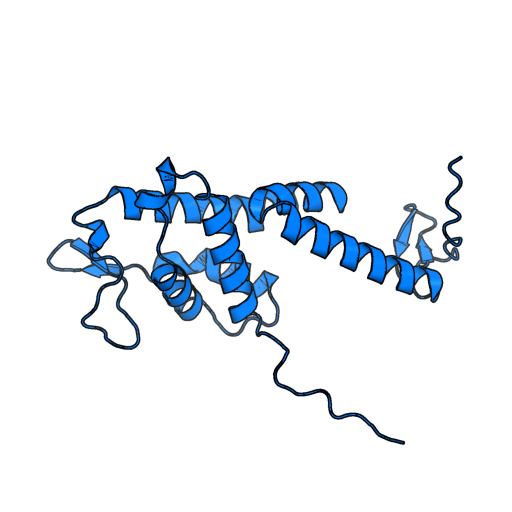 2.290 -11.034 -19.121 1.00 92.62 93 GLU A N 1
ATOM 732 C CA . GLU A 1 93 ? 2.196 -9.606 -18.821 1.00 92.62 93 GLU A CA 1
ATOM 733 C C . GLU A 1 93 ? 2.984 -9.255 -17.554 1.00 92.62 93 GLU A C 1
ATOM 735 O O . GLU A 1 93 ? 2.670 -9.703 -16.447 1.00 92.62 93 GLU A O 1
ATOM 740 N N . ASN A 1 94 ? 3.974 -8.375 -17.704 1.00 94.69 94 ASN A N 1
ATOM 741 C CA . ASN A 1 94 ? 4.736 -7.819 -16.594 1.00 94.69 94 ASN A CA 1
ATOM 742 C C . ASN A 1 94 ? 4.209 -6.426 -16.216 1.00 94.69 94 ASN A C 1
ATOM 744 O O . ASN A 1 94 ? 4.438 -5.447 -16.925 1.00 94.69 94 ASN A O 1
ATOM 748 N N . PHE A 1 95 ? 3.590 -6.283 -15.042 1.00 95.69 95 PHE A N 1
ATOM 749 C CA . PHE A 1 95 ? 3.109 -4.980 -14.567 1.00 95.69 95 PHE A CA 1
ATOM 750 C C . PHE A 1 95 ? 4.227 -3.955 -14.315 1.00 95.69 95 PHE A C 1
ATOM 752 O O . PHE A 1 95 ? 3.952 -2.753 -14.260 1.00 95.69 95 PHE A O 1
ATOM 759 N N . ALA A 1 96 ? 5.474 -4.405 -14.164 1.00 95.06 96 ALA A N 1
ATOM 760 C CA . ALA A 1 96 ? 6.648 -3.554 -14.015 1.00 95.06 96 ALA A CA 1
ATOM 761 C C . ALA A 1 96 ? 7.335 -3.213 -15.352 1.00 95.06 96 ALA A C 1
ATOM 763 O O . ALA A 1 96 ? 8.382 -2.574 -15.329 1.00 95.06 96 ALA A O 1
ATOM 764 N N . GLU A 1 97 ? 6.762 -3.559 -16.513 1.00 94.31 97 GLU A N 1
ATOM 765 C CA . GLU A 1 97 ? 7.355 -3.277 -17.834 1.00 94.31 97 GLU A CA 1
ATOM 766 C C . GLU A 1 97 ? 7.766 -1.802 -17.988 1.00 94.31 97 GLU A C 1
ATOM 768 O O . GLU A 1 97 ? 8.903 -1.484 -18.343 1.00 94.31 97 GLU A O 1
ATOM 773 N N . LYS A 1 98 ? 6.877 -0.876 -17.606 1.00 94.19 98 LYS A N 1
ATOM 774 C CA . LYS A 1 98 ? 7.143 0.570 -17.690 1.00 94.19 98 LYS A CA 1
ATOM 775 C C . LYS A 1 98 ? 8.262 1.050 -16.764 1.00 94.19 98 LYS A C 1
ATOM 777 O O . LYS A 1 98 ? 8.707 2.178 -16.909 1.00 94.19 98 LYS A O 1
ATOM 782 N N . TRP A 1 99 ? 8.723 0.249 -15.805 1.00 96.94 99 TRP A N 1
ATOM 783 C CA . TRP A 1 99 ? 9.842 0.636 -14.940 1.00 96.94 99 TRP A CA 1
ATOM 784 C C . TRP A 1 99 ? 11.180 0.626 -15.684 1.00 96.94 99 TRP A C 1
ATOM 786 O O . TRP A 1 99 ? 12.102 1.309 -15.249 1.00 96.94 99 TRP A O 1
ATOM 796 N N . ALA A 1 100 ? 11.287 -0.113 -16.795 1.00 93.75 100 ALA A N 1
ATOM 797 C CA . ALA A 1 100 ? 12.489 -0.130 -17.624 1.00 93.75 100 ALA A CA 1
ATOM 798 C C . ALA A 1 100 ? 12.677 1.195 -18.381 1.00 93.75 100 ALA A C 1
ATOM 800 O O . ALA A 1 100 ? 13.762 1.768 -18.368 1.00 93.75 100 ALA A O 1
ATOM 801 N N . SER A 1 101 ? 11.609 1.698 -19.007 1.00 95.00 101 SER A N 1
ATOM 802 C CA . SER A 1 101 ? 11.622 2.963 -19.752 1.00 95.00 101 SER A CA 1
ATOM 803 C C . SER A 1 101 ? 11.419 4.194 -18.865 1.00 95.00 101 SER A C 1
ATOM 805 O O . SER A 1 101 ? 11.872 5.282 -19.209 1.00 95.00 101 SER A O 1
ATOM 807 N N . GLU A 1 102 ? 10.767 4.035 -17.710 1.00 96.75 102 GLU A N 1
ATOM 808 C CA . GLU A 1 102 ? 10.481 5.107 -16.754 1.00 96.75 102 GLU A CA 1
ATOM 809 C C . GLU A 1 102 ? 10.903 4.711 -15.319 1.00 96.75 102 GLU A C 1
ATOM 811 O O . GLU A 1 102 ? 10.041 4.465 -14.460 1.00 96.75 102 GLU A O 1
ATOM 816 N N . PRO A 1 103 ? 12.217 4.673 -15.006 1.00 96.50 103 PRO A N 1
ATOM 817 C CA . PRO A 1 103 ? 12.733 4.237 -13.700 1.00 96.50 103 PRO A CA 1
ATOM 818 C C . PRO A 1 103 ? 12.163 5.004 -12.500 1.00 96.50 103 PRO A C 1
ATOM 820 O O . PRO A 1 103 ? 12.026 4.451 -11.405 1.00 96.50 103 PRO A O 1
ATOM 823 N N . GLN A 1 104 ? 11.753 6.258 -12.703 1.00 97.50 104 GLN A N 1
ATOM 824 C CA . GLN A 1 104 ? 11.082 7.089 -11.705 1.00 97.50 104 GLN A CA 1
ATOM 825 C C . GLN A 1 104 ? 9.813 6.442 -11.127 1.00 97.50 104 GLN A C 1
ATOM 827 O O . GLN A 1 104 ? 9.476 6.691 -9.973 1.00 97.50 104 GLN A O 1
ATOM 832 N N . LYS A 1 105 ? 9.128 5.569 -11.880 1.00 97.69 105 LYS A N 1
ATOM 833 C CA . LYS A 1 105 ? 7.950 4.831 -11.391 1.00 97.69 105 LYS A CA 1
ATOM 834 C C . LYS A 1 105 ? 8.324 3.760 -10.370 1.00 97.69 105 LYS A C 1
ATOM 836 O O . LYS A 1 105 ? 7.607 3.586 -9.385 1.00 97.69 105 LYS A O 1
ATOM 841 N N . ALA A 1 106 ? 9.448 3.073 -10.578 1.00 97.75 106 ALA A N 1
ATOM 842 C CA . ALA A 1 106 ? 9.975 2.123 -9.602 1.00 97.75 106 ALA A CA 1
ATOM 843 C C . ALA A 1 106 ? 10.422 2.855 -8.332 1.00 97.75 106 ALA A C 1
ATOM 845 O O . ALA A 1 106 ? 10.057 2.455 -7.229 1.00 97.75 106 ALA A O 1
ATOM 846 N N . ILE A 1 107 ? 11.156 3.964 -8.492 1.00 98.06 107 ILE A N 1
ATOM 847 C CA . ILE A 1 107 ? 11.606 4.805 -7.373 1.00 98.06 107 ILE A CA 1
ATOM 848 C C . ILE A 1 107 ? 10.402 5.260 -6.542 1.00 98.06 107 ILE A C 1
ATOM 850 O O . ILE A 1 107 ? 10.363 4.993 -5.342 1.00 98.06 107 ILE A O 1
ATOM 854 N N . ALA A 1 108 ? 9.380 5.827 -7.189 1.00 98.25 108 ALA A N 1
ATOM 855 C CA . ALA A 1 108 ? 8.145 6.249 -6.535 1.00 98.25 108 ALA A CA 1
ATOM 856 C C . ALA A 1 108 ? 7.443 5.093 -5.798 1.00 98.25 108 ALA A C 1
ATOM 858 O O . ALA A 1 108 ? 6.992 5.261 -4.667 1.00 98.25 108 ALA A O 1
ATOM 859 N N . PHE A 1 109 ? 7.382 3.890 -6.383 1.00 98.44 109 PHE A N 1
ATOM 860 C CA . PHE A 1 109 ? 6.828 2.721 -5.692 1.00 98.44 109 PHE A CA 1
ATOM 861 C C . PHE A 1 109 ? 7.599 2.387 -4.404 1.00 98.44 109 PHE A C 1
ATOM 863 O O . PHE A 1 109 ? 6.984 2.194 -3.354 1.00 98.44 109 PHE A O 1
ATOM 870 N N . PHE A 1 110 ? 8.933 2.344 -4.449 1.00 98.38 110 PHE A N 1
ATOM 871 C CA . PHE A 1 110 ? 9.739 2.026 -3.266 1.00 98.38 110 PHE A CA 1
ATOM 872 C C . PHE A 1 110 ? 9.733 3.148 -2.218 1.00 98.38 110 PHE A C 1
ATOM 874 O O . PHE A 1 110 ? 9.769 2.867 -1.020 1.00 98.38 110 PHE A O 1
ATOM 881 N N . GLU A 1 111 ? 9.655 4.412 -2.629 1.00 98.44 111 GLU A N 1
ATOM 882 C CA . GLU A 1 111 ? 9.429 5.541 -1.720 1.00 98.44 111 GLU A CA 1
ATOM 883 C C . GLU A 1 111 ? 8.078 5.434 -1.017 1.00 98.44 111 GLU A C 1
ATOM 885 O O . GLU A 1 111 ? 8.012 5.542 0.208 1.00 98.44 111 GLU A O 1
ATOM 890 N N . TRP A 1 112 ? 7.019 5.128 -1.768 1.00 98.56 112 TRP A N 1
ATOM 891 C CA . TRP A 1 112 ? 5.699 4.870 -1.205 1.00 98.56 112 TRP A CA 1
ATOM 892 C C . TRP A 1 112 ? 5.706 3.701 -0.213 1.00 98.56 112 TRP A C 1
ATOM 894 O O . TRP A 1 112 ? 5.091 3.813 0.846 1.00 98.56 112 TRP A O 1
ATOM 904 N N . MET A 1 113 ? 6.434 2.614 -0.497 1.00 98.44 113 MET A N 1
ATOM 905 C CA . MET A 1 113 ? 6.578 1.486 0.435 1.00 98.44 113 MET A CA 1
ATOM 906 C C . MET A 1 113 ? 7.211 1.905 1.768 1.00 98.44 113 MET A C 1
ATOM 908 O O . MET A 1 113 ? 6.733 1.513 2.833 1.00 98.44 113 MET A O 1
ATOM 912 N N . ARG A 1 114 ? 8.258 2.740 1.731 1.00 98.25 114 ARG A N 1
ATOM 913 C CA . ARG A 1 114 ? 8.877 3.276 2.955 1.00 98.25 114 ARG A CA 1
ATOM 914 C C . ARG A 1 114 ? 7.916 4.189 3.712 1.00 98.25 114 ARG A C 1
ATOM 916 O O . ARG A 1 114 ? 7.823 4.088 4.934 1.00 98.25 114 ARG A O 1
ATOM 923 N N . ALA A 1 115 ? 7.195 5.049 2.991 1.00 97.88 115 ALA A N 1
ATOM 924 C CA . ALA A 1 115 ? 6.212 5.953 3.575 1.00 97.88 115 ALA A CA 1
ATOM 925 C C . ALA A 1 115 ? 5.080 5.178 4.260 1.00 97.88 115 ALA A C 1
ATOM 927 O O . ALA A 1 115 ? 4.848 5.381 5.443 1.00 97.88 115 ALA A O 1
ATOM 928 N N . VAL A 1 116 ? 4.446 4.216 3.579 1.00 97.62 116 VAL A N 1
ATOM 929 C CA . VAL A 1 116 ? 3.326 3.454 4.157 1.00 97.62 116 VAL A CA 1
ATOM 930 C C . VAL A 1 116 ? 3.756 2.605 5.352 1.00 97.62 116 VAL A C 1
ATOM 932 O O . VAL A 1 116 ? 3.016 2.506 6.328 1.00 97.62 116 VAL A O 1
ATOM 935 N N . GLN A 1 117 ? 4.965 2.037 5.332 1.00 97.19 117 GLN A N 1
ATOM 936 C CA . GLN A 1 117 ? 5.509 1.333 6.491 1.00 97.19 117 GLN A CA 1
ATOM 937 C C . GLN A 1 117 ? 5.669 2.275 7.685 1.00 97.19 117 GLN A C 1
ATOM 939 O O . GLN A 1 117 ? 5.227 1.952 8.788 1.00 97.19 117 GLN A O 1
ATOM 944 N N . LYS A 1 118 ? 6.274 3.445 7.467 1.00 95.62 118 LYS A N 1
ATOM 945 C CA . LYS A 1 118 ? 6.439 4.456 8.510 1.00 95.62 118 LYS A CA 1
ATOM 946 C C . LYS A 1 118 ? 5.081 4.905 9.055 1.00 95.62 118 LYS A C 1
ATOM 948 O O . LYS A 1 118 ? 4.853 4.823 10.258 1.00 95.62 118 LYS A O 1
ATOM 953 N N . ASP A 1 119 ? 4.196 5.331 8.170 1.00 95.19 119 ASP A N 1
ATOM 954 C CA . ASP A 1 119 ? 2.961 6.032 8.501 1.00 95.19 119 ASP A CA 1
ATOM 955 C C . ASP A 1 119 ? 1.899 5.115 9.121 1.00 95.19 119 ASP A C 1
ATOM 957 O O . ASP A 1 119 ? 1.140 5.558 9.978 1.00 95.19 119 ASP A O 1
ATOM 961 N N . ILE A 1 120 ? 1.859 3.832 8.743 1.00 94.06 120 ILE A N 1
ATOM 962 C CA . ILE A 1 120 ? 0.855 2.879 9.243 1.00 94.06 120 ILE A CA 1
ATOM 963 C C . ILE A 1 120 ? 1.378 2.018 10.397 1.00 94.06 120 ILE A C 1
ATOM 965 O O . ILE A 1 120 ? 0.600 1.654 11.280 1.00 94.06 120 ILE A O 1
ATOM 969 N N . LEU A 1 121 ? 2.667 1.655 10.408 1.00 93.38 121 LEU A N 1
ATOM 970 C CA . LEU A 1 121 ? 3.195 0.683 11.376 1.00 93.38 121 LEU A CA 1
ATOM 971 C C . LEU A 1 121 ? 4.073 1.305 12.459 1.00 93.38 121 LEU A C 1
ATOM 973 O O . LEU A 1 121 ? 4.073 0.796 13.576 1.00 93.38 121 LEU A O 1
ATOM 977 N N . THR A 1 122 ? 4.819 2.368 12.150 1.00 92.69 122 THR A N 1
ATOM 978 C CA . THR A 1 122 ? 5.850 2.894 13.059 1.00 92.69 122 THR A CA 1
ATOM 979 C C . THR A 1 122 ? 5.395 4.148 13.794 1.00 92.69 122 THR A C 1
ATOM 981 O O . THR A 1 122 ? 5.493 4.211 15.016 1.00 92.69 122 THR A O 1
ATOM 984 N N . GLU A 1 123 ? 4.902 5.153 13.071 1.00 91.00 123 GLU A N 1
ATOM 985 C CA . GLU A 1 123 ? 4.520 6.444 13.652 1.00 91.00 123 GLU A CA 1
ATOM 986 C C . GLU A 1 123 ? 3.357 6.332 14.645 1.00 91.00 123 GLU A C 1
ATOM 988 O O . GLU A 1 123 ? 3.491 6.886 15.736 1.00 91.00 123 GLU A O 1
ATOM 993 N N . PRO A 1 124 ? 2.275 5.566 14.385 1.00 88.81 124 PRO A N 1
ATOM 994 C CA . PRO A 1 124 ? 1.172 5.452 15.339 1.00 88.81 124 PRO A CA 1
ATOM 995 C C . PRO A 1 124 ? 1.585 4.899 16.707 1.00 88.81 124 PRO A C 1
ATOM 997 O O . PRO A 1 124 ? 0.971 5.244 17.710 1.00 88.81 124 PRO A O 1
ATOM 1000 N N . LEU A 1 125 ? 2.645 4.083 16.770 1.00 86.44 125 LEU A N 1
ATOM 1001 C CA . LEU A 1 125 ? 3.154 3.509 18.022 1.00 86.44 125 LEU A CA 1
ATOM 1002 C C . LEU A 1 125 ? 3.887 4.530 18.905 1.00 86.44 125 LEU A C 1
ATOM 1004 O O . LEU A 1 125 ? 4.143 4.253 20.073 1.00 86.44 125 LEU A O 1
ATOM 1008 N N . ARG A 1 126 ? 4.257 5.689 18.351 1.00 86.25 126 ARG A N 1
ATOM 1009 C CA . ARG A 1 126 ? 4.962 6.768 19.062 1.00 86.25 126 ARG A CA 1
ATOM 1010 C C . ARG A 1 126 ? 4.021 7.846 19.588 1.00 86.25 126 ARG A C 1
ATOM 1012 O O . ARG A 1 126 ? 4.451 8.712 20.344 1.00 86.25 126 ARG A O 1
ATOM 1019 N N . LEU A 1 127 ? 2.765 7.828 19.153 1.00 86.75 127 LEU A N 1
ATOM 1020 C CA . LEU A 1 127 ? 1.783 8.851 19.480 1.00 86.75 127 LEU A CA 1
ATOM 1021 C C . LEU A 1 127 ? 1.068 8.489 20.779 1.00 86.75 127 LEU A C 1
ATOM 1023 O O . LEU A 1 127 ? 0.760 7.328 21.040 1.00 86.75 127 LEU A O 1
ATOM 1027 N N . ILE A 1 128 ? 0.796 9.507 21.592 1.00 79.12 128 ILE A N 1
ATOM 1028 C CA . ILE A 1 128 ? 0.068 9.359 22.849 1.00 79.12 128 ILE A CA 1
ATOM 1029 C C . ILE A 1 128 ? -1.376 9.796 22.619 1.00 79.12 128 ILE A C 1
ATOM 1031 O O . ILE A 1 128 ? -1.632 10.881 22.098 1.00 79.12 128 ILE A O 1
ATOM 1035 N N . GLY A 1 129 ? -2.316 8.959 23.053 1.00 80.00 129 GLY A N 1
ATOM 1036 C CA . GLY A 1 129 ? -3.741 9.265 22.998 1.00 80.00 129 GLY A CA 1
ATOM 1037 C C . GLY A 1 129 ? -4.377 9.054 21.623 1.00 80.00 129 GLY A C 1
ATOM 1038 O O . GLY A 1 129 ? -3.720 8.977 20.584 1.00 80.00 129 GLY A O 1
ATOM 1039 N N . ILE A 1 130 ? -5.705 8.935 21.635 1.00 80.06 130 ILE A N 1
ATOM 1040 C CA . ILE A 1 130 ? -6.506 8.650 20.439 1.00 80.06 130 ILE A CA 1
ATOM 1041 C C . ILE A 1 130 ? -6.523 9.829 19.455 1.00 80.06 130 ILE A C 1
ATOM 1043 O O . ILE A 1 130 ? -6.611 9.610 18.248 1.00 80.06 130 ILE A O 1
ATOM 1047 N N . ASP A 1 131 ? -6.368 11.054 19.960 1.00 82.38 131 ASP A N 1
ATOM 1048 C CA . ASP A 1 131 ? -6.346 12.277 19.155 1.00 82.38 131 ASP A CA 1
ATOM 1049 C C . ASP A 1 131 ? -5.084 12.349 18.292 1.00 82.38 131 ASP A C 1
ATOM 1051 O O . ASP A 1 131 ? -5.174 12.560 17.084 1.00 82.38 131 ASP A O 1
ATOM 1055 N N . GLY A 1 132 ? -3.916 12.049 18.877 1.00 85.38 132 GLY A N 1
ATOM 1056 C CA . GLY A 1 132 ? -2.650 12.004 18.144 1.00 85.38 132 GLY A CA 1
ATOM 1057 C C . GLY A 1 132 ? -2.673 10.961 17.026 1.00 85.38 132 GLY A C 1
ATOM 1058 O O . GLY A 1 132 ? -2.292 11.248 15.890 1.00 85.38 132 GLY A O 1
ATOM 1059 N N . VAL A 1 133 ? -3.199 9.764 17.313 1.00 85.38 133 VAL A N 1
ATOM 1060 C CA . VAL A 1 133 ? -3.420 8.729 16.290 1.00 85.38 133 VAL A CA 1
ATOM 1061 C C . VAL A 1 133 ? -4.394 9.223 15.215 1.00 85.38 133 VAL A C 1
ATOM 1063 O O . VAL A 1 133 ? -4.178 8.972 14.028 1.00 85.38 133 VAL A O 1
ATOM 1066 N N . GLY A 1 134 ? -5.440 9.955 15.599 1.00 85.81 134 GLY A N 1
ATOM 1067 C CA . GLY A 1 134 ? -6.399 10.525 14.661 1.00 85.81 134 GLY A CA 1
ATOM 1068 C C . GLY A 1 134 ? -5.807 11.542 13.707 1.00 85.81 134 GLY A C 1
ATOM 1069 O O . GLY A 1 134 ? -6.043 11.448 12.502 1.00 85.81 134 GLY A O 1
ATOM 1070 N N . ASP A 1 135 ? -4.978 12.447 14.207 1.00 88.25 135 ASP A N 1
ATOM 1071 C CA . ASP A 1 135 ? -4.317 13.450 13.377 1.00 88.25 135 ASP A CA 1
ATOM 1072 C C . ASP A 1 135 ? -3.290 12.828 12.426 1.00 88.25 135 ASP A C 1
ATOM 1074 O O . ASP A 1 135 ? -3.211 13.211 11.254 1.00 88.25 135 ASP A O 1
ATOM 1078 N N . ASN A 1 136 ? -2.580 11.787 12.867 1.00 89.88 136 ASN A N 1
ATOM 1079 C CA . ASN A 1 136 ? -1.733 11.003 11.973 1.00 89.88 136 ASN A C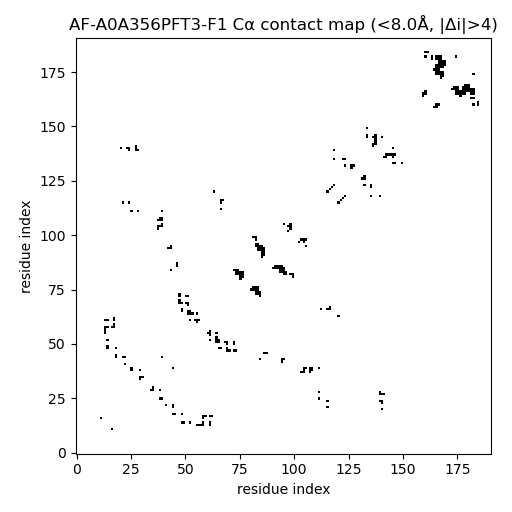A 1
ATOM 1080 C C . ASN A 1 136 ? -2.548 10.342 10.848 1.00 89.88 136 ASN A C 1
ATOM 1082 O O . ASN A 1 136 ? -2.204 10.493 9.675 1.00 89.88 136 ASN A O 1
ATOM 1086 N N . LEU A 1 137 ? -3.656 9.669 11.174 1.00 88.94 137 LEU A N 1
ATOM 1087 C CA . LEU A 1 137 ? -4.485 8.996 10.170 1.00 88.94 137 LEU A CA 1
ATOM 1088 C C . LEU A 1 137 ? -5.176 9.973 9.210 1.00 88.94 137 LEU A C 1
ATOM 1090 O O . LEU A 1 137 ? -5.316 9.664 8.026 1.00 88.94 137 LEU A O 1
ATOM 1094 N N . LYS A 1 138 ? -5.576 11.163 9.672 1.00 91.50 138 LYS A N 1
ATOM 1095 C CA . LYS A 1 138 ? -6.079 12.239 8.800 1.00 91.50 138 LYS A CA 1
ATOM 1096 C C . LYS A 1 138 ? -5.027 12.674 7.791 1.00 91.50 138 LYS A C 1
ATOM 1098 O O . LYS A 1 138 ? -5.330 12.796 6.605 1.00 91.50 138 LYS A O 1
ATOM 1103 N N . LYS A 1 139 ? -3.783 12.846 8.234 1.00 91.94 139 LYS A N 1
ATOM 1104 C CA . LYS A 1 139 ? -2.675 13.220 7.353 1.00 91.94 139 LYS A CA 1
ATOM 1105 C C . LYS A 1 139 ? -2.363 12.134 6.316 1.00 91.94 139 LYS A C 1
ATOM 1107 O O . LYS A 1 139 ? -2.109 12.459 5.161 1.00 91.94 139 LYS A O 1
ATOM 1112 N N . THR A 1 140 ? -2.394 10.861 6.707 1.00 92.69 140 THR A N 1
ATOM 1113 C CA . THR A 1 140 ? -1.893 9.741 5.884 1.00 92.69 140 THR A CA 1
ATOM 1114 C C . THR A 1 140 ? -2.973 9.098 5.005 1.00 92.69 140 THR A C 1
ATOM 1116 O O . THR A 1 140 ? -2.702 8.677 3.881 1.00 92.69 140 THR A O 1
ATOM 1119 N N . LEU A 1 141 ? -4.225 9.052 5.473 1.00 92.88 141 LEU A N 1
ATOM 1120 C CA . LEU A 1 141 ? -5.380 8.486 4.755 1.00 92.88 141 LEU A CA 1
ATOM 1121 C C . LEU A 1 141 ? -6.382 9.554 4.290 1.00 92.88 141 LEU A C 1
ATOM 1123 O O . LEU A 1 141 ? -7.360 9.245 3.598 1.00 92.88 141 LEU A O 1
ATOM 1127 N N . GLY A 1 142 ? -6.116 10.820 4.594 1.00 90.75 142 GLY A N 1
ATOM 1128 C CA . GLY A 1 142 ? -6.912 11.976 4.209 1.00 90.75 142 GLY A CA 1
ATOM 1129 C C . GLY A 1 142 ? -8.024 12.298 5.209 1.00 90.75 142 GLY A C 1
ATOM 1130 O O . GLY A 1 142 ? -8.761 11.416 5.660 1.00 90.75 142 GLY A O 1
ATOM 1131 N N . GLU A 1 143 ? -8.180 13.598 5.459 1.00 88.62 143 GLU A N 1
ATOM 1132 C CA . GLU A 1 143 ? -9.054 14.203 6.470 1.00 88.62 143 GLU A CA 1
ATOM 1133 C C . GLU A 1 143 ? -10.457 13.585 6.504 1.00 88.62 143 GLU A C 1
ATOM 1135 O O . GLU A 1 143 ? -10.884 13.019 7.504 1.00 88.62 143 GLU A O 1
ATOM 1140 N N . ASN A 1 144 ? -11.158 13.598 5.368 1.00 86.19 144 ASN A N 1
ATOM 1141 C CA . ASN A 1 144 ? -12.563 13.194 5.301 1.00 86.19 144 ASN A CA 1
ATOM 1142 C C . ASN A 1 144 ? -12.814 11.735 5.710 1.00 86.19 144 ASN A C 1
ATOM 1144 O O . ASN A 1 144 ? -13.873 11.423 6.252 1.00 86.19 144 ASN A O 1
ATOM 1148 N N . VAL A 1 145 ? -11.888 10.822 5.401 1.00 85.19 145 VAL A N 1
ATOM 1149 C CA . VAL A 1 145 ? -12.062 9.392 5.702 1.00 85.19 145 VAL A CA 1
ATOM 1150 C C . VAL A 1 145 ? -11.747 9.130 7.168 1.00 85.19 145 VAL A C 1
ATOM 1152 O O . VAL A 1 145 ? -12.527 8.459 7.845 1.00 85.19 145 VAL A O 1
ATOM 1155 N N . ALA A 1 146 ? -10.641 9.687 7.662 1.00 85.00 146 ALA A N 1
ATOM 1156 C CA . ALA A 1 146 ? -10.242 9.540 9.052 1.00 85.00 146 ALA A CA 1
ATOM 1157 C C . ALA A 1 146 ? -11.268 10.192 9.988 1.00 85.00 146 ALA A C 1
ATOM 1159 O O . ALA A 1 146 ? -11.785 9.521 10.876 1.00 85.00 146 ALA A O 1
ATOM 1160 N N . SER A 1 147 ? -11.671 11.437 9.734 1.00 84.19 147 SER A N 1
ATOM 1161 C CA . SER A 1 147 ? -12.626 12.160 10.583 1.00 84.19 147 SER A CA 1
ATOM 1162 C C . SER A 1 147 ? -13.974 11.442 10.693 1.00 84.19 147 SER A C 1
ATOM 1164 O O . SER A 1 147 ? -14.535 11.356 11.784 1.00 84.19 147 SER A O 1
ATOM 1166 N N . LYS A 1 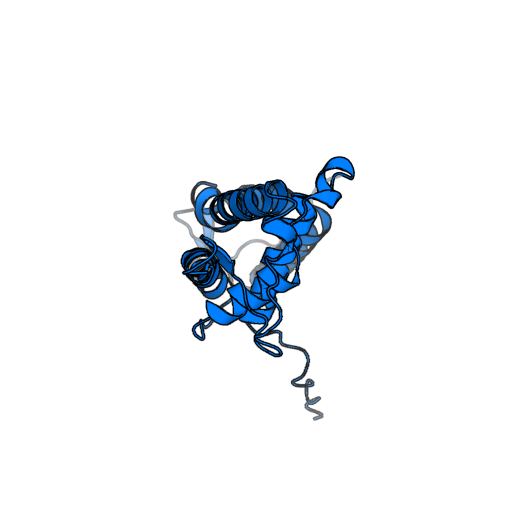148 ? -14.456 10.806 9.615 1.00 84.38 148 LYS A N 1
ATOM 1167 C CA . LYS A 1 148 ? -15.645 9.936 9.672 1.00 84.38 148 LYS A CA 1
ATOM 1168 C C . LYS A 1 148 ? -15.436 8.703 10.555 1.00 84.38 148 LYS A C 1
ATOM 1170 O O . LYS A 1 148 ? -16.332 8.349 11.316 1.00 84.38 148 LYS A O 1
ATOM 1175 N N . ALA A 1 149 ? -14.276 8.051 10.465 1.00 84.50 149 ALA A N 1
ATOM 1176 C CA . ALA A 1 149 ? -13.962 6.881 11.282 1.00 84.50 149 ALA A CA 1
ATOM 1177 C C . ALA A 1 149 ? -13.862 7.229 12.777 1.00 84.50 149 ALA A C 1
ATOM 1179 O O . ALA A 1 149 ? -14.406 6.502 13.606 1.00 84.50 149 ALA A O 1
ATOM 1180 N N . PHE A 1 150 ? -13.235 8.358 13.122 1.00 82.44 150 PHE A N 1
ATOM 1181 C CA . PHE A 1 150 ? -13.135 8.824 14.509 1.00 82.44 150 PHE A CA 1
ATOM 1182 C C . PHE A 1 150 ? -14.472 9.303 15.071 1.00 82.44 150 PHE A C 1
ATOM 1184 O O . PHE A 1 150 ? -14.782 8.993 16.219 1.00 82.44 150 PHE A O 1
ATOM 1191 N N . ALA A 1 151 ? -15.297 9.985 14.270 1.00 83.00 151 ALA A N 1
ATOM 1192 C CA . ALA A 1 151 ? -16.649 10.359 14.679 1.00 83.00 151 ALA A CA 1
ATOM 1193 C C . ALA A 1 151 ? -17.498 9.120 15.009 1.00 83.00 151 ALA A C 1
ATOM 1195 O O . ALA A 1 151 ? -18.163 9.076 16.044 1.00 83.00 151 ALA A O 1
ATOM 1196 N N . GLU A 1 152 ? -17.425 8.082 14.172 1.00 81.75 152 GLU A N 1
ATOM 1197 C CA . GLU A 1 152 ? -18.128 6.823 14.419 1.00 81.75 152 GLU A CA 1
ATOM 1198 C C . GLU A 1 152 ? -17.566 6.075 15.636 1.00 81.75 152 GLU A C 1
ATOM 1200 O O . GLU A 1 152 ? -18.330 5.574 16.461 1.00 81.75 152 GLU A O 1
ATOM 1205 N N . TYR A 1 153 ? -16.241 6.051 15.805 1.00 80.38 153 TYR A N 1
AT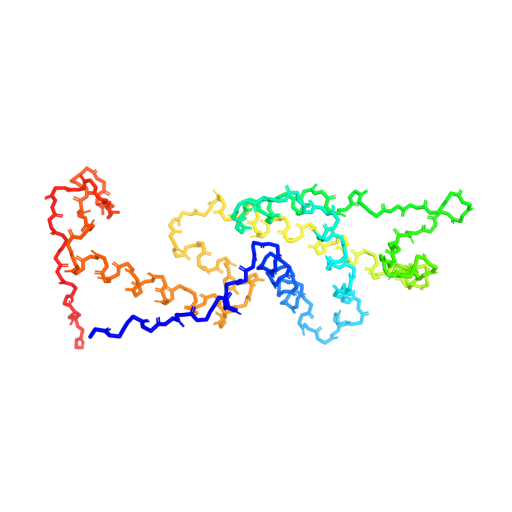OM 1206 C CA . TYR A 1 153 ? -15.611 5.492 17.000 1.00 80.38 153 TYR A CA 1
ATOM 1207 C C . TYR A 1 153 ? -16.087 6.208 18.271 1.00 80.38 153 TYR A C 1
ATOM 1209 O O . TYR A 1 153 ? -16.535 5.548 19.209 1.00 80.38 153 TYR A O 1
ATOM 1217 N N . GLY A 1 154 ? -16.075 7.544 18.285 1.00 80.00 154 GLY A N 1
ATOM 1218 C CA . GLY A 1 154 ? -16.577 8.352 19.398 1.00 80.00 154 GLY A CA 1
ATOM 1219 C C . GLY A 1 154 ? -18.055 8.085 19.692 1.00 80.00 154 GLY A C 1
ATOM 1220 O O . GLY A 1 154 ? -18.433 7.901 20.849 1.00 80.00 154 GLY A O 1
ATOM 1221 N N . ARG A 1 155 ? -18.889 7.954 18.652 1.00 76.12 155 ARG A N 1
ATOM 1222 C CA . ARG A 1 155 ? -20.305 7.580 18.788 1.00 76.12 155 ARG A CA 1
ATOM 1223 C C . ARG A 1 155 ? -20.471 6.217 19.465 1.00 76.12 155 ARG A C 1
ATOM 1225 O O . ARG A 1 155 ? -21.267 6.093 20.394 1.00 76.12 155 ARG A O 1
ATOM 1232 N N . ILE A 1 156 ? -19.709 5.207 19.040 1.00 74.44 156 ILE A N 1
ATOM 1233 C CA . ILE A 1 156 ? -19.747 3.856 19.623 1.00 74.44 156 ILE A CA 1
ATOM 1234 C C . ILE A 1 156 ? -19.286 3.873 21.086 1.00 74.44 156 ILE A C 1
ATOM 1236 O O . ILE A 1 156 ? -19.896 3.203 21.921 1.00 74.44 156 ILE A O 1
ATOM 1240 N N . GLN A 1 157 ? -18.243 4.637 21.419 1.00 71.12 157 GLN A N 1
ATOM 1241 C CA . GLN A 1 157 ? -17.783 4.770 22.804 1.00 71.12 157 GLN A CA 1
ATOM 1242 C C . GLN A 1 157 ? -18.841 5.445 23.684 1.00 71.12 157 GLN A C 1
ATOM 1244 O O . GLN A 1 157 ? -19.154 4.930 24.755 1.00 71.12 157 GLN A O 1
ATOM 1249 N N . ASN A 1 158 ? -19.475 6.517 23.204 1.00 68.50 158 ASN A N 1
ATOM 1250 C CA . ASN A 1 158 ? -20.550 7.197 23.930 1.00 68.50 158 ASN A CA 1
ATOM 1251 C C . ASN A 1 158 ? -21.747 6.276 24.205 1.00 68.50 158 ASN A C 1
ATOM 1253 O O . ASN A 1 158 ? -22.289 6.297 25.308 1.00 68.50 158 ASN A O 1
ATOM 1257 N N . ILE A 1 159 ? -22.124 5.422 23.248 1.00 65.94 159 ILE A N 1
ATOM 1258 C CA . ILE A 1 159 ? -23.187 4.422 23.445 1.00 65.94 159 ILE A CA 1
ATOM 1259 C C . ILE A 1 159 ? -22.807 3.423 24.545 1.00 65.94 159 ILE A C 1
ATOM 1261 O O . ILE A 1 159 ? -23.627 3.119 25.408 1.00 65.94 159 ILE A O 1
ATOM 1265 N N . LYS A 1 160 ? -21.561 2.935 24.560 1.00 59.41 160 LYS A N 1
ATOM 1266 C CA . LYS A 1 160 ? -21.078 2.005 25.598 1.00 59.41 160 LYS A CA 1
ATOM 1267 C C . LYS A 1 160 ? -21.014 2.648 26.985 1.00 59.41 160 LYS A C 1
ATOM 1269 O O . LYS A 1 160 ? -21.288 1.981 27.983 1.00 59.41 160 LYS A O 1
ATOM 1274 N N . VAL A 1 161 ? -20.672 3.934 27.045 1.00 59.69 161 VAL A N 1
ATOM 1275 C CA . VAL A 1 161 ? -20.666 4.730 28.279 1.00 59.69 161 VAL A CA 1
ATOM 1276 C C . VAL A 1 161 ? -22.094 4.930 28.800 1.00 59.69 161 VAL A C 1
ATOM 1278 O O . VAL A 1 161 ? -22.371 4.611 29.953 1.00 59.69 161 VAL A O 1
ATOM 1281 N N . GLN A 1 162 ? -23.029 5.367 27.951 1.00 58.59 162 GLN A N 1
ATOM 1282 C CA . GLN A 1 162 ? -24.435 5.571 28.330 1.00 58.59 162 GLN A CA 1
ATOM 1283 C C . GLN A 1 162 ? -25.159 4.260 28.678 1.00 58.59 162 GLN A C 1
ATOM 1285 O O . GLN A 1 162 ? -26.018 4.248 29.556 1.00 58.59 162 GLN A O 1
ATOM 1290 N N . GLY A 1 163 ? -24.774 3.148 28.048 1.00 55.56 163 GLY A N 1
ATOM 1291 C CA . GLY A 1 163 ? -25.254 1.801 28.369 1.00 55.56 163 GLY A CA 1
ATOM 1292 C C . GLY A 1 163 ? -24.645 1.184 29.637 1.00 55.56 163 GLY A C 1
ATOM 1293 O O . GLY A 1 163 ? -24.957 0.041 29.961 1.00 55.56 163 GLY A O 1
ATOM 1294 N N . GLY A 1 164 ? -23.764 1.897 30.353 1.00 54.03 164 GLY A N 1
ATOM 1295 C CA . GLY A 1 164 ? -23.169 1.444 31.617 1.00 54.03 164 GLY A CA 1
ATOM 1296 C C . GLY A 1 164 ? -22.129 0.322 31.492 1.00 54.03 164 GLY A C 1
ATOM 1297 O O . GLY A 1 164 ? -21.759 -0.271 32.506 1.00 54.03 164 GLY A O 1
ATOM 1298 N N . THR A 1 165 ? -21.654 0.022 30.277 1.00 55.81 165 THR A N 1
ATOM 1299 C CA . THR A 1 165 ? -20.680 -1.052 29.993 1.00 55.81 165 THR A CA 1
ATOM 1300 C C . THR A 1 165 ? -19.227 -0.614 30.216 1.00 55.81 165 THR A C 1
ATOM 1302 O O . THR A 1 165 ? -18.331 -1.449 30.299 1.00 55.81 165 THR A O 1
ATOM 1305 N N . VAL A 1 166 ? -18.977 0.694 30.315 1.00 50.41 166 VAL A N 1
ATOM 1306 C CA . VAL A 1 166 ? -17.647 1.276 30.539 1.00 50.41 166 VAL A CA 1
ATOM 1307 C C . VAL A 1 166 ? -17.700 2.179 31.770 1.00 50.41 166 VAL A C 1
ATOM 1309 O O . VAL A 1 166 ? -18.586 3.025 31.894 1.00 50.41 166 VAL A O 1
ATOM 1312 N N . ARG A 1 167 ? -16.766 1.972 32.698 1.00 56.78 167 ARG A N 1
ATOM 1313 C CA . ARG A 1 167 ? -16.654 2.662 33.989 1.00 56.78 167 ARG A CA 1
ATOM 1314 C C . ARG A 1 167 ? -15.302 3.380 34.072 1.00 56.78 167 ARG A C 1
ATOM 1316 O O . ARG A 1 167 ? -14.392 3.095 33.299 1.00 56.78 167 ARG A O 1
ATOM 1323 N N . ILE A 1 168 ? -15.163 4.349 34.968 1.00 53.06 168 ILE A N 1
ATOM 1324 C CA . ILE A 1 168 ? -13.899 5.077 35.150 1.00 53.06 168 ILE A CA 1
ATOM 1325 C C . ILE A 1 168 ? -13.039 4.311 36.158 1.00 53.06 168 ILE A C 1
ATOM 1327 O O . ILE A 1 168 ? -13.508 3.958 37.242 1.00 53.06 168 ILE A O 1
ATOM 1331 N N . SER A 1 169 ? -11.793 4.030 35.775 1.00 46.53 169 SER A N 1
ATOM 1332 C CA . SER A 1 169 ? -10.763 3.500 36.673 1.00 46.53 169 SER A CA 1
ATOM 1333 C C . SER A 1 169 ? -10.358 4.568 37.694 1.00 46.53 169 SER A C 1
ATOM 1335 O O . SER A 1 169 ? -9.879 5.632 37.297 1.00 46.53 169 SER A O 1
ATOM 1337 N N . GLU A 1 170 ? -10.516 4.282 38.991 1.00 43.72 170 GLU A N 1
ATOM 1338 C CA . GLU A 1 170 ? -10.178 5.202 40.096 1.00 43.72 170 GLU A CA 1
ATOM 1339 C C . GLU A 1 170 ? -8.708 5.638 40.093 1.00 43.72 170 GLU A C 1
ATOM 1341 O O . GLU A 1 170 ? -8.388 6.748 40.502 1.00 43.72 170 GLU A O 1
ATOM 1346 N N . THR A 1 171 ? -7.811 4.790 39.593 1.00 43.50 171 THR A N 1
ATOM 1347 C CA . THR A 1 171 ? -6.362 5.015 39.685 1.00 43.50 171 THR A CA 1
ATOM 1348 C C . THR A 1 171 ? -5.792 5.803 38.504 1.00 43.50 171 THR A C 1
ATOM 1350 O O . THR A 1 171 ? -4.737 6.414 38.626 1.00 43.50 171 THR A O 1
ATOM 1353 N N . THR A 1 172 ? -6.455 5.781 37.344 1.00 46.28 172 THR A N 1
ATOM 1354 C CA . THR A 1 172 ? -5.897 6.313 36.083 1.00 46.28 172 THR A CA 1
ATOM 1355 C C . THR A 1 172 ? -6.813 7.282 35.343 1.00 46.28 172 THR A C 1
ATOM 1357 O O . THR A 1 172 ? -6.368 7.901 34.381 1.00 46.28 172 THR A O 1
ATOM 1360 N N . GLY A 1 173 ? -8.087 7.413 35.731 1.00 49.88 173 GLY A N 1
ATOM 1361 C CA . GLY A 1 173 ? -9.055 8.265 35.026 1.00 49.88 173 GLY A CA 1
ATOM 1362 C C . GLY A 1 173 ? -9.420 7.775 33.617 1.00 49.88 173 GLY A C 1
ATOM 1363 O O . GLY A 1 173 ? -10.175 8.431 32.904 1.00 49.88 173 GLY A O 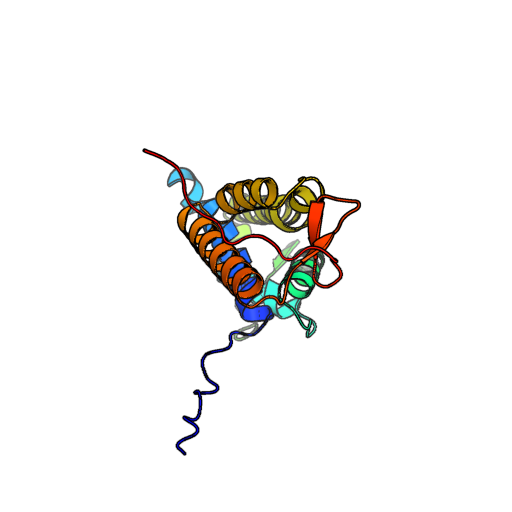1
ATOM 1364 N N . ILE A 1 174 ? -8.908 6.611 33.208 1.00 52.69 174 ILE A N 1
ATOM 1365 C CA . ILE A 1 174 ? -9.170 6.000 31.906 1.00 52.69 174 ILE A CA 1
ATOM 1366 C C . ILE A 1 174 ? -10.514 5.263 31.955 1.00 52.69 174 ILE A C 1
ATOM 1368 O O . ILE A 1 174 ? -10.841 4.578 32.929 1.00 52.69 174 ILE A O 1
ATOM 1372 N N . LEU A 1 175 ? -11.280 5.385 30.871 1.00 52.34 175 LEU A N 1
ATOM 1373 C CA . LEU A 1 175 ? -12.505 4.628 30.637 1.00 52.34 175 LEU A CA 1
ATOM 1374 C C . LEU A 1 175 ? -12.163 3.156 30.364 1.00 52.34 175 LEU A C 1
ATOM 1376 O O . LEU A 1 175 ? -11.540 2.832 29.354 1.00 52.34 175 LEU A O 1
ATOM 1380 N N . SER A 1 176 ? -12.567 2.256 31.259 1.00 49.12 176 SER A N 1
ATOM 1381 C CA . SER A 1 176 ? -12.314 0.819 31.145 1.00 49.12 176 SER A CA 1
ATOM 1382 C C . SER A 1 176 ? -13.526 -0.006 31.591 1.00 49.12 176 SER A C 1
ATOM 1384 O O . SER A 1 176 ? -14.368 0.438 32.369 1.00 49.12 176 SER A O 1
ATOM 1386 N N . ALA A 1 177 ? -13.639 -1.244 31.111 1.00 50.94 177 ALA A N 1
ATOM 1387 C CA . ALA A 1 177 ? -14.712 -2.148 31.540 1.00 50.94 177 ALA A CA 1
ATOM 1388 C C . ALA A 1 177 ? -14.597 -2.562 33.027 1.00 50.94 177 ALA A C 1
ATOM 1390 O O . ALA A 1 177 ? -15.572 -3.032 33.606 1.00 50.94 177 ALA A O 1
ATOM 1391 N N . GLY A 1 178 ? -13.421 -2.374 33.641 1.00 46.66 178 GLY A N 1
ATOM 1392 C CA . GLY A 1 178 ? -13.121 -2.733 35.032 1.00 46.66 178 GLY A CA 1
ATOM 1393 C C . GLY A 1 178 ? -13.146 -1.568 36.026 1.00 46.66 178 GLY A C 1
ATOM 1394 O O . GLY A 1 178 ? -12.786 -1.767 37.180 1.00 46.66 178 GLY A O 1
ATOM 1395 N N . GLY A 1 179 ? -13.531 -0.358 35.607 1.00 51.09 179 GLY A N 1
ATOM 1396 C CA . GLY A 1 179 ? -13.667 0.774 36.525 1.00 51.09 179 GLY A CA 1
ATOM 1397 C C . GLY A 1 179 ? -14.779 0.562 37.561 1.00 51.09 179 GLY A C 1
ATOM 1398 O O . GLY A 1 179 ? -15.740 -0.169 37.325 1.00 51.09 179 GLY A O 1
ATOM 1399 N N . THR A 1 180 ? -14.686 1.219 38.711 1.00 45.16 180 THR A N 1
ATOM 1400 C CA . THR A 1 180 ? -15.692 1.172 39.791 1.00 45.16 180 THR A CA 1
ATOM 1401 C C . THR A 1 180 ? -16.666 2.348 39.730 1.00 45.16 180 THR A C 1
ATOM 1403 O O . THR A 1 180 ? -17.812 2.225 40.163 1.00 45.16 180 THR A O 1
ATOM 1406 N N . ILE A 1 181 ? -16.270 3.461 39.106 1.00 50.62 181 ILE A N 1
ATOM 1407 C CA . ILE A 1 181 ? -17.081 4.678 39.023 1.00 50.62 181 ILE A CA 1
ATOM 1408 C C . ILE A 1 181 ? -17.956 4.651 37.762 1.00 50.62 181 ILE A C 1
ATOM 1410 O O . ILE A 1 181 ? -17.458 4.519 36.641 1.00 50.62 181 ILE A O 1
ATOM 1414 N N . LYS A 1 182 ? -19.277 4.828 37.920 1.00 51.28 182 LYS A N 1
ATOM 1415 C CA . LYS A 1 182 ? -20.174 5.101 36.783 1.00 51.28 182 LYS A CA 1
ATOM 1416 C C . LYS A 1 182 ? -19.740 6.406 36.118 1.00 51.28 182 LYS A C 1
ATOM 1418 O O . LYS A 1 182 ? -19.747 7.453 36.760 1.00 51.28 182 LYS A O 1
ATOM 1423 N N . SER A 1 183 ? -19.386 6.344 34.836 1.00 47.81 183 SER A N 1
ATOM 1424 C CA . SER A 1 183 ? -19.074 7.547 34.069 1.00 47.81 183 SER A CA 1
ATOM 1425 C C . SER A 1 183 ? -20.331 8.432 33.982 1.00 47.81 183 SER A C 1
ATOM 1427 O O . SER A 1 183 ? -21.393 7.929 33.597 1.00 47.81 183 SER A O 1
ATOM 1429 N N . PRO A 1 184 ? -20.267 9.709 34.398 1.00 49.00 184 PRO A N 1
ATOM 1430 C CA . PRO A 1 184 ? -21.415 10.602 34.339 1.00 49.00 184 PRO A CA 1
ATOM 1431 C C . PRO A 1 184 ? -21.794 10.896 32.883 1.00 49.00 184 PRO A C 1
ATOM 1433 O O . PRO A 1 184 ? -20.939 11.012 32.007 1.00 49.00 184 PRO A O 1
ATOM 1436 N N . ALA A 1 185 ? -23.095 11.029 32.619 1.00 46.12 185 ALA A N 1
ATOM 1437 C CA . ALA A 1 185 ? -23.587 11.399 31.297 1.00 46.12 185 ALA A CA 1
ATOM 1438 C C . ALA A 1 185 ? -23.036 12.777 30.888 1.00 46.12 185 ALA A C 1
ATOM 1440 O O . ALA A 1 185 ? -23.144 13.741 31.649 1.00 46.12 185 ALA A O 1
ATOM 1441 N N . HIS A 1 186 ? -22.472 12.873 29.682 1.00 48.59 186 HIS A N 1
ATOM 1442 C CA . HIS A 1 186 ? -21.951 14.126 29.135 1.00 48.59 186 HIS A CA 1
ATOM 1443 C C . HIS A 1 186 ? -23.090 15.155 29.028 1.00 48.59 186 HIS A C 1
ATOM 1445 O O . HIS A 1 186 ? -23.990 15.015 28.198 1.00 48.59 186 HIS A O 1
ATOM 1451 N N . ARG A 1 187 ? -23.074 16.187 29.878 1.00 41.19 187 ARG A N 1
ATOM 1452 C CA . ARG A 1 187 ? -23.890 17.393 29.700 1.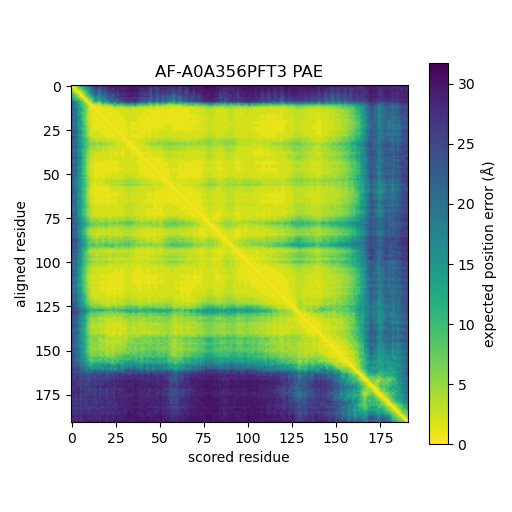00 41.19 187 ARG A CA 1
ATOM 1453 C C . ARG A 1 187 ? -23.017 18.430 29.009 1.00 41.19 187 ARG A C 1
ATOM 1455 O O . ARG A 1 187 ? -22.085 18.950 29.614 1.00 41.19 187 ARG A O 1
ATOM 1462 N N . ASN A 1 188 ? -23.305 18.709 27.742 1.00 39.16 188 ASN A N 1
ATOM 1463 C CA . ASN A 1 188 ? -22.685 19.822 27.032 1.00 39.16 188 ASN A CA 1
ATOM 1464 C C . ASN A 1 188 ? -23.146 21.127 27.696 1.00 39.16 188 ASN A C 1
ATOM 1466 O O . ASN A 1 188 ? -24.281 21.552 27.497 1.00 39.16 188 ASN A O 1
ATOM 1470 N N . TYR A 1 189 ? -22.283 21.742 28.502 1.00 42.44 189 TYR A N 1
ATOM 1471 C CA . TYR A 1 189 ? -22.451 23.124 28.938 1.00 42.44 189 TYR A CA 1
ATOM 1472 C C . TYR A 1 189 ? -21.534 24.002 28.090 1.00 42.44 189 TYR A C 1
ATOM 1474 O O . TYR A 1 189 ? -20.330 24.058 28.312 1.00 42.44 189 TYR A O 1
ATOM 1482 N N . GLY A 1 190 ? -22.130 24.662 27.102 1.00 40.84 190 GLY A N 1
ATOM 1483 C CA . GLY A 1 190 ? -21.524 25.738 26.330 1.00 40.84 190 GLY A CA 1
ATOM 1484 C C . GLY A 1 190 ? -22.641 26.627 25.797 1.00 40.84 190 GLY A C 1
ATOM 1485 O O . GLY A 1 190 ? -23.334 26.232 24.862 1.00 40.84 190 GLY A O 1
ATOM 1486 N N . LYS A 1 191 ? -22.865 27.760 26.470 1.00 37.31 191 LYS A N 1
ATOM 1487 C CA . LYS A 1 191 ? -23.494 28.947 25.882 1.00 37.31 191 LYS A CA 1
ATOM 1488 C C . LYS A 1 191 ? -22.396 29.786 25.248 1.00 37.31 191 LYS A C 1
ATOM 1490 O O . LYS A 1 191 ? -21.294 29.794 25.841 1.00 37.31 191 LYS A O 1
#

Radius of gyration: 21.81 Å; Cα contacts (8 Å, |Δi|>4): 199; chains: 1; bounding box: 60×45×60 Å

Secondary structure (DSSP, 8-state):
-------GGG---HHHHHHHHHHHHHHHHT-SHHHHTTPPPHHHHHHHHHHH----SSHHHHHHHHHHHGGGG-EE-TTT--EE-B-SS-TT-BTTTHHHH-HHHHHHHHHHHHHHHIIIIIGGGG--HHHHHHHHHHHHH-HHHHHHHHHHHHHHHHHHHHTT--EE-TTT--EETT-SEEPPP------

pLDDT: mean 83.22, std 19.2, range [37.16, 98.56]

Mean predicted aligned error: 10.66 Å

Nearest PDB structures (foldseek):
  8yjy-assembly1_A  TM=8.109E-01  e=1.435E-09  Serratia marcescens
  8sao-assembly2_D  TM=3.124E-01  e=4.256E+00  Bacillus thuringiensis serovar andalousiensis
  6f1t-assembly1_n  TM=1.707E-01  e=9.565E+00  Homo sapiens

Foldseek 3Di:
DDPPPDPPPPDDALLRVLLVQLVLLLCLVQVDPVSPVLRADSQLSSQLLVVQADCDRHNLSSNVSSLVCSVVQFDADPPPRFTADADPVHRVDGPRPVCVVVVSNVVNVVVSSVVCCCLRPNVCVVDPDPVRNLVSCCNRSNVVVSVVVVVVVVVVVLVCLVVQQWAAAPPPRDTHSPHPHRDDRDDDDDD

Solvent-accessible surface area (backbone atoms only — not comparable to full-atom values): 11067 Å² total; per-residue (Å²): 138,82,82,76,77,74,71,88,87,74,75,78,50,32,65,60,51,31,52,50,51,54,52,38,30,49,47,51,76,36,59,53,74,89,41,49,86,39,47,63,55,69,64,58,55,48,53,31,40,57,71,34,54,82,79,52,92,38,45,66,60,31,39,57,45,16,70,76,39,23,70,77,66,54,46,58,41,92,86,78,64,44,61,37,37,57,36,93,90,46,67,90,44,46,76,32,56,62,33,76,86,38,50,62,33,49,52,40,38,55,52,48,52,54,47,51,46,39,65,70,66,50,51,52,77,74,45,70,64,72,63,46,40,46,55,51,39,18,72,47,54,32,52,76,59,34,53,51,53,52,53,50,49,52,51,54,51,50,50,37,38,76,68,66,61,31,14,28,27,90,89,73,73,45,82,31,76,82,26,82,41,80,56,76,80,89,74,89,85,79,133

Sequence (191 aa):
MDVEKVPYYKVKTPLQRAIQILKRHRDVMYQAEAMQKVKPISCIITTLAAKAYNGEPDVYSTLKSIIGKMTSFITRNGQTGLYEILNPVMEAENFAEKWASEPQKAIAFFEWMRAVQKDILTEPLRLIGIDGVGDNLKKTLGENVASKAFAEYGRIQNIKVQGGTVRISETTGILSAGGTIKSPAHRNYGK